Protein AF-L8H462-F1 (afdb_monomer_lite)

Structure (mmCIF, N/CA/C/O backbone):
data_AF-L8H462-F1
#
_entry.id   AF-L8H462-F1
#
loop_
_atom_site.group_PDB
_atom_site.id
_atom_site.type_symbol
_atom_site.label_atom_id
_atom_site.label_alt_id
_atom_site.label_comp_id
_atom_site.label_asym_id
_atom_site.label_entity_id
_atom_site.label_seq_id
_atom_site.pdbx_PDB_ins_code
_atom_site.Cartn_x
_atom_site.Cartn_y
_atom_site.Cartn_z
_atom_site.occupancy
_atom_site.B_iso_or_equiv
_atom_site.auth_seq_id
_atom_site.auth_comp_id
_atom_site.auth_asym_id
_atom_site.auth_atom_id
_atom_site.pdbx_PDB_model_num
ATOM 1 N N . MET A 1 1 ? -17.423 20.023 3.851 1.00 46.69 1 MET A N 1
ATOM 2 C CA . MET A 1 1 ? -16.518 21.189 3.715 1.00 46.69 1 MET A CA 1
ATOM 3 C C . MET A 1 1 ? -16.762 22.041 2.453 1.00 46.69 1 MET A C 1
ATOM 5 O O . MET A 1 1 ? -16.587 23.249 2.528 1.00 46.69 1 MET A O 1
ATOM 9 N N . HIS A 1 2 ? -17.235 21.488 1.322 1.00 53.94 2 HIS A N 1
ATOM 10 C CA . HIS A 1 2 ? -17.405 22.248 0.061 1.00 53.94 2 HIS A CA 1
ATOM 11 C C . HIS A 1 2 ? -18.424 23.411 0.084 1.00 53.94 2 HIS A C 1
ATOM 13 O O . HIS A 1 2 ? -18.187 24.431 -0.558 1.00 53.94 2 HIS A O 1
ATOM 19 N N . CYS A 1 3 ? -19.530 23.321 0.836 1.00 59.31 3 CYS A N 1
ATOM 20 C CA . CYS A 1 3 ? -20.578 24.357 0.800 1.00 59.31 3 CYS A CA 1
ATOM 21 C C . CYS A 1 3 ? -20.140 25.724 1.361 1.00 59.31 3 CYS A C 1
ATOM 23 O O . CYS A 1 3 ? -20.666 26.749 0.934 1.00 59.31 3 CYS A O 1
ATOM 25 N N . PHE A 1 4 ? -19.182 25.755 2.296 1.00 55.41 4 PHE A N 1
ATOM 26 C CA . PHE A 1 4 ? -18.771 26.991 2.973 1.00 55.41 4 PHE A CA 1
ATOM 27 C C . PHE A 1 4 ? -18.044 27.960 2.025 1.00 55.41 4 PHE A C 1
ATOM 29 O O . PHE A 1 4 ? -18.229 29.169 2.113 1.00 55.41 4 PHE A O 1
ATOM 36 N N . ARG A 1 5 ? -17.279 27.441 1.051 1.00 73.25 5 ARG A N 1
ATOM 37 C CA . ARG A 1 5 ? -16.534 28.270 0.086 1.00 73.25 5 ARG A CA 1
ATOM 38 C C . ARG A 1 5 ? -17.355 28.739 -1.115 1.00 73.25 5 ARG A C 1
ATOM 40 O O . ARG A 1 5 ? -16.991 29.744 -1.720 1.00 73.25 5 ARG A O 1
ATOM 47 N N . LEU A 1 6 ? -18.470 28.077 -1.439 1.00 87.81 6 LEU A N 1
ATOM 48 C CA . LEU A 1 6 ? -19.387 28.570 -2.476 1.00 87.81 6 LEU A CA 1
ATOM 49 C C . LEU A 1 6 ? -20.006 29.908 -2.052 1.00 87.81 6 LEU A C 1
ATOM 51 O O . LEU A 1 6 ? -20.003 30.861 -2.822 1.00 87.81 6 LEU A O 1
ATOM 55 N N . ARG A 1 7 ? -20.421 30.028 -0.787 1.00 91.75 7 ARG A N 1
ATOM 56 C CA . ARG A 1 7 ? -20.975 31.277 -0.234 1.00 91.75 7 ARG A CA 1
ATOM 57 C C . ARG A 1 7 ? -19.994 32.451 -0.209 1.00 91.75 7 ARG A C 1
ATOM 59 O O . ARG A 1 7 ? -20.432 33.589 -0.135 1.00 91.75 7 ARG A O 1
ATOM 66 N N . ALA A 1 8 ? -18.691 32.186 -0.290 1.00 89.31 8 ALA A N 1
ATOM 67 C CA . ALA A 1 8 ? -17.664 33.226 -0.304 1.00 89.31 8 ALA A CA 1
ATOM 68 C C . ALA A 1 8 ? -17.405 33.819 -1.700 1.00 89.31 8 ALA A C 1
ATOM 70 O O . ALA A 1 8 ? -16.889 34.925 -1.796 1.00 89.31 8 ALA A O 1
ATOM 71 N N . ASN A 1 9 ? -17.728 33.088 -2.773 1.00 92.06 9 ASN A N 1
ATOM 72 C CA . ASN A 1 9 ? -17.378 33.479 -4.147 1.00 92.06 9 ASN A CA 1
ATOM 73 C C . ASN A 1 9 ? -18.593 33.736 -5.043 1.00 92.06 9 ASN A C 1
ATOM 75 O O . ASN A 1 9 ? -18.450 34.207 -6.168 1.00 92.06 9 ASN A O 1
ATOM 79 N N . PHE A 1 10 ? -19.790 33.423 -4.559 1.00 94.62 10 PHE A N 1
ATOM 80 C CA . PHE A 1 10 ? -21.036 33.688 -5.259 1.00 94.62 10 PHE A CA 1
ATOM 81 C C . PHE A 1 10 ? -21.951 34.482 -4.342 1.00 94.62 10 PHE A C 1
ATOM 83 O O . PHE A 1 10 ? -22.063 34.186 -3.151 1.00 94.62 10 PHE A O 1
ATOM 90 N N . LYS A 1 11 ? -22.611 35.490 -4.905 1.00 95.50 11 LYS A N 1
ATOM 91 C CA . LYS A 1 11 ? -23.557 36.333 -4.176 1.00 95.50 11 LYS A CA 1
ATOM 92 C C . LYS A 1 11 ? -24.834 36.514 -4.973 1.00 95.50 11 LYS A C 1
ATOM 94 O O . LYS A 1 11 ? -24.828 36.420 -6.203 1.00 95.50 11 LYS A O 1
ATOM 99 N N . HIS A 1 12 ? -25.904 36.820 -4.252 1.00 96.00 12 HIS A N 1
ATOM 100 C CA . HIS A 1 12 ? -27.146 37.244 -4.868 1.00 96.00 12 HIS A CA 1
ATOM 101 C C . HIS A 1 12 ? -26.944 38.624 -5.513 1.00 96.00 12 HIS A C 1
ATOM 103 O O . HIS A 1 12 ? -26.444 39.551 -4.873 1.00 96.00 12 HIS A O 1
ATOM 109 N N . SER A 1 13 ? -27.292 38.746 -6.787 1.00 96.31 13 SER A N 1
ATOM 110 C CA . SER A 1 13 ? -27.168 39.954 -7.598 1.00 96.31 13 SER A CA 1
ATOM 111 C C . SER A 1 13 ? -28.401 40.064 -8.497 1.00 96.31 13 SER A C 1
ATOM 113 O O . SER A 1 13 ? -28.419 39.435 -9.555 1.00 96.31 13 SER A O 1
ATOM 115 N N . PRO A 1 14 ? -29.429 40.832 -8.092 1.00 96.31 14 PRO A N 1
ATOM 116 C CA . PRO A 1 14 ? -30.679 40.942 -8.839 1.00 96.31 14 PRO A CA 1
ATOM 117 C C . PRO A 1 14 ? -30.466 41.326 -10.309 1.00 96.31 14 PRO A C 1
ATOM 119 O O . PRO A 1 14 ? -29.683 42.225 -10.613 1.00 96.31 14 PRO A O 1
ATOM 122 N N . GLY A 1 15 ? -31.153 40.637 -11.217 1.00 94.88 15 GLY A N 1
ATOM 123 C CA . GLY A 1 15 ? -31.063 40.817 -12.667 1.00 94.88 15 GLY A CA 1
ATOM 124 C C . GLY A 1 15 ? -29.884 40.103 -13.339 1.00 94.88 15 GLY A C 1
ATOM 125 O O . GLY A 1 15 ? -29.809 40.095 -14.568 1.00 94.88 15 GLY A O 1
ATOM 126 N N . ALA A 1 16 ? -28.973 39.488 -12.576 1.00 96.25 16 ALA A N 1
ATOM 127 C CA . ALA A 1 16 ? -27.871 38.711 -13.137 1.00 96.25 16 ALA A CA 1
ATOM 128 C C . ALA A 1 16 ? -28.317 37.292 -13.523 1.00 96.25 16 ALA A C 1
ATOM 130 O O . ALA A 1 16 ? -29.166 36.684 -12.873 1.00 96.25 16 ALA A O 1
ATOM 131 N N . PHE A 1 17 ? -27.698 36.737 -14.564 1.00 95.75 17 PHE A N 1
ATOM 132 C CA . PHE A 1 17 ? -27.858 35.336 -14.945 1.00 95.75 17 PHE A CA 1
ATOM 133 C C . PHE A 1 17 ? -26.483 34.690 -15.013 1.00 95.75 17 PHE A C 1
ATOM 135 O O . PHE A 1 17 ? -25.643 35.121 -15.797 1.00 95.75 17 PHE A O 1
ATOM 142 N N . LEU A 1 18 ? -26.280 33.646 -14.215 1.00 96.38 18 LEU A N 1
ATOM 143 C CA . LEU A 1 18 ? -25.038 32.882 -14.180 1.00 96.38 18 LEU A CA 1
ATOM 144 C C . LEU A 1 18 ? -25.298 31.486 -14.739 1.00 96.38 18 LEU A C 1
ATOM 146 O O . LEU A 1 18 ? -26.103 30.739 -14.175 1.00 96.38 18 LEU A O 1
ATOM 150 N N . SER A 1 19 ? -24.663 31.125 -15.853 1.00 96.25 19 SER A N 1
ATOM 151 C CA . SER A 1 19 ? -24.816 29.775 -16.404 1.00 96.25 19 SER A CA 1
ATOM 152 C C . SER A 1 19 ? -24.190 28.714 -15.494 1.00 96.25 19 SER A C 1
ATOM 154 O O . SER A 1 19 ? -23.363 29.003 -14.623 1.00 96.25 19 SER A O 1
ATOM 156 N N . ARG A 1 20 ? -24.617 27.458 -15.672 1.00 95.62 20 ARG A N 1
ATOM 157 C CA . ARG A 1 20 ? -24.092 26.338 -14.879 1.00 95.62 20 ARG A CA 1
ATOM 158 C C . ARG A 1 20 ? -22.607 26.126 -15.092 1.00 95.62 20 ARG A C 1
ATOM 160 O O . ARG A 1 20 ? -21.892 25.880 -14.127 1.00 95.62 20 ARG A O 1
ATOM 167 N N . GLU A 1 21 ? -22.190 26.253 -16.337 1.00 95.25 21 GLU A N 1
ATOM 168 C CA . GLU A 1 21 ? -20.816 26.140 -16.790 1.00 95.25 21 GLU A CA 1
ATOM 169 C C . GLU A 1 21 ? -19.973 27.284 -16.202 1.00 95.25 21 GLU A C 1
ATOM 171 O O . GLU A 1 21 ? -18.996 27.017 -15.512 1.00 95.25 21 GLU A O 1
ATOM 176 N N . GLU A 1 22 ? -20.436 28.539 -16.298 1.00 95.00 22 GLU A N 1
ATOM 177 C CA . GLU A 1 22 ? -19.718 29.703 -15.742 1.00 95.00 22 GLU A CA 1
ATOM 178 C C . GLU A 1 22 ? -19.520 29.646 -14.221 1.00 95.00 22 GLU A C 1
ATOM 180 O O . GLU A 1 22 ? -18.552 30.207 -13.713 1.00 95.00 22 GLU A O 1
ATOM 185 N N . ALA A 1 23 ? -20.412 29.001 -13.460 1.00 95.69 23 ALA A N 1
ATOM 186 C CA . ALA A 1 23 ? -20.169 28.793 -12.028 1.00 95.69 23 ALA A CA 1
ATOM 187 C C . ALA A 1 23 ? -19.315 27.552 -11.736 1.00 95.69 23 ALA A C 1
ATOM 189 O O . ALA A 1 23 ? -18.687 27.480 -10.677 1.00 95.69 23 ALA A O 1
ATOM 190 N N . TYR A 1 24 ? -19.324 26.565 -12.632 1.00 95.44 24 TYR A N 1
ATOM 191 C CA . TYR A 1 24 ? -18.570 25.329 -12.469 1.00 95.44 24 TYR A CA 1
ATOM 192 C C . TYR A 1 24 ? -17.089 25.527 -12.774 1.00 95.44 24 TYR A C 1
ATOM 194 O O . TYR A 1 24 ? -16.269 25.011 -12.020 1.00 95.44 24 TYR A O 1
ATOM 202 N N . ASP A 1 25 ? -16.736 26.336 -13.774 1.00 94.06 25 ASP A N 1
ATOM 203 C CA . ASP A 1 25 ? -15.334 26.570 -14.141 1.00 94.06 25 ASP A CA 1
ATOM 204 C C . ASP A 1 25 ? -14.506 27.130 -12.964 1.00 94.06 25 ASP A C 1
ATOM 206 O O . ASP A 1 25 ? -13.467 26.549 -12.640 1.00 94.06 25 ASP A O 1
ATOM 210 N N . PRO A 1 26 ? -14.962 28.154 -12.205 1.00 90.94 26 PRO A N 1
ATOM 211 C CA . PRO A 1 26 ? -14.259 28.605 -11.003 1.00 90.94 26 PRO A CA 1
ATOM 212 C C . PRO A 1 26 ? -14.195 27.548 -9.895 1.00 90.94 26 PRO A C 1
ATOM 214 O O . PRO A 1 26 ? -13.264 27.561 -9.089 1.00 90.94 26 PRO A O 1
ATOM 217 N N . TYR A 1 27 ? -15.178 26.644 -9.817 1.00 92.31 27 TYR A N 1
ATOM 218 C CA . TYR A 1 27 ? -15.163 25.531 -8.867 1.00 92.31 27 TYR A CA 1
ATOM 219 C C . TYR A 1 27 ? -14.135 24.466 -9.262 1.00 92.31 27 TYR A C 1
ATOM 221 O O . TYR A 1 27 ? -13.384 24.032 -8.392 1.00 92.31 27 TYR A O 1
ATOM 229 N N . VAL A 1 28 ? -14.056 24.089 -10.542 1.00 89.00 28 VAL A N 1
ATOM 230 C CA . VAL A 1 28 ? -13.040 23.163 -11.063 1.00 89.00 28 VAL A CA 1
ATOM 231 C C . VAL A 1 28 ? -11.658 23.761 -10.865 1.00 89.00 28 VAL A C 1
ATOM 233 O O . VAL A 1 28 ? -10.843 23.148 -10.186 1.00 89.00 28 VAL A O 1
ATOM 236 N N . ALA A 1 29 ? -11.445 25.006 -11.297 1.00 85.69 29 ALA A N 1
ATOM 237 C CA . ALA A 1 29 ? -10.185 25.715 -11.093 1.00 85.69 29 ALA A CA 1
ATOM 238 C C . ALA A 1 29 ? -9.811 25.809 -9.603 1.00 85.69 29 ALA A C 1
ATOM 240 O O . ALA A 1 29 ? -8.641 25.732 -9.229 1.00 85.69 29 ALA A O 1
ATOM 241 N N . HIS A 1 30 ? -10.797 25.956 -8.711 1.00 84.38 30 HIS A N 1
ATOM 242 C CA . HIS A 1 30 ? -10.558 25.905 -7.273 1.00 84.38 30 HIS A CA 1
ATOM 243 C C . HIS A 1 30 ? -10.178 24.506 -6.782 1.00 84.38 30 HIS A C 1
ATOM 245 O O . HIS A 1 30 ? -9.247 24.386 -5.987 1.00 84.38 30 HIS A O 1
ATOM 251 N N . CYS A 1 31 ? -10.894 23.466 -7.210 1.00 80.75 31 CYS A N 1
ATOM 252 C CA . CYS A 1 31 ? -10.587 22.086 -6.861 1.00 80.75 31 CYS A CA 1
ATOM 253 C C . CYS A 1 31 ? -9.196 21.700 -7.360 1.00 80.75 31 CYS A C 1
ATOM 255 O O . CYS A 1 31 ? -8.405 21.236 -6.553 1.00 80.75 31 CYS A O 1
ATOM 257 N N . GLU A 1 32 ? -8.853 22.000 -8.610 1.00 76.06 32 GLU A N 1
ATOM 258 C CA . GLU A 1 32 ? -7.522 21.781 -9.184 1.00 76.06 32 GLU A CA 1
ATOM 259 C C . GLU A 1 32 ? -6.441 22.525 -8.396 1.00 76.06 32 GLU A C 1
ATOM 261 O O . GLU A 1 32 ? -5.464 21.915 -7.963 1.00 76.06 32 GLU A O 1
ATOM 266 N N . ARG A 1 33 ? -6.657 23.816 -8.099 1.00 77.12 33 ARG A N 1
ATOM 267 C CA . ARG A 1 33 ? -5.733 24.632 -7.292 1.00 77.12 33 ARG A CA 1
ATOM 268 C C . ARG A 1 33 ? -5.529 24.096 -5.874 1.00 77.12 33 ARG A C 1
ATOM 270 O O . ARG A 1 33 ? -4.463 24.278 -5.301 1.00 77.12 33 ARG A O 1
ATOM 277 N N . MET A 1 34 ? -6.550 23.479 -5.287 1.00 74.19 34 MET A N 1
ATOM 278 C CA . MET A 1 34 ? -6.487 22.865 -3.953 1.00 74.19 34 MET A CA 1
ATOM 279 C C . MET A 1 34 ? -6.184 21.356 -4.012 1.00 74.19 34 MET A C 1
ATOM 281 O O . MET A 1 34 ? -6.187 20.685 -2.974 1.00 74.19 34 MET A O 1
ATOM 285 N N . HIS A 1 35 ? -5.964 20.820 -5.216 1.00 66.75 35 HIS A N 1
ATOM 286 C CA . HIS A 1 35 ? -5.832 19.403 -5.553 1.00 66.75 35 HIS A CA 1
ATOM 287 C C . HIS A 1 35 ? -7.010 18.509 -5.116 1.00 66.75 35 HIS A C 1
ATOM 289 O O . HIS A 1 35 ? -6.845 17.315 -4.895 1.00 66.75 35 HIS A O 1
ATOM 295 N N . TYR A 1 36 ? -8.210 19.038 -4.903 1.00 71.81 36 TYR A N 1
ATOM 296 C CA . TYR A 1 36 ? -9.389 18.205 -4.657 1.00 71.81 36 TYR A CA 1
ATOM 297 C C . TYR A 1 36 ? -9.855 17.530 -5.945 1.00 71.81 36 TYR A C 1
ATOM 299 O O . TYR A 1 36 ? -9.831 18.144 -7.009 1.00 71.81 36 TYR A O 1
ATOM 307 N N . GLU A 1 37 ? -10.348 16.297 -5.832 1.00 68.69 37 GLU A N 1
ATOM 308 C CA . GLU A 1 37 ? -11.115 15.691 -6.915 1.00 68.69 37 GLU A CA 1
ATOM 309 C C . GLU A 1 37 ? -12.383 16.527 -7.139 1.00 68.69 37 GLU A C 1
ATOM 311 O O . GLU A 1 37 ? -13.132 16.832 -6.201 1.00 68.69 37 GLU A O 1
ATOM 316 N N . HIS A 1 38 ? -12.596 16.977 -8.374 1.00 85.94 38 HIS A N 1
ATOM 317 C CA . HIS A 1 38 ? -13.781 17.748 -8.712 1.00 85.94 38 HIS A CA 1
ATOM 318 C C . HIS A 1 38 ? -14.952 16.803 -8.994 1.00 85.94 38 HIS A C 1
ATOM 320 O O . HIS A 1 38 ? -14.852 15.825 -9.730 1.00 85.94 38 HIS A O 1
ATOM 326 N N . THR A 1 39 ? -16.115 17.118 -8.436 1.00 89.06 39 THR A N 1
ATOM 327 C CA . THR A 1 39 ? -17.343 16.384 -8.770 1.00 89.06 39 THR A CA 1
ATOM 328 C C . THR A 1 39 ? -17.837 16.770 -10.162 1.00 89.06 39 THR A C 1
ATOM 330 O O . THR A 1 39 ? -17.452 17.817 -10.674 1.00 89.06 39 THR A O 1
ATOM 333 N N . THR A 1 40 ? -18.716 15.978 -10.776 1.00 92.00 40 THR A N 1
ATOM 334 C CA . THR A 1 40 ? -19.310 16.319 -12.082 1.00 92.00 40 THR A CA 1
ATOM 335 C C . THR A 1 40 ? -20.205 17.563 -12.001 1.00 92.00 40 THR A C 1
ATOM 337 O O . THR A 1 40 ? -20.768 17.871 -10.947 1.00 92.00 40 THR A O 1
ATOM 340 N N . LEU A 1 41 ? -20.428 18.241 -13.134 1.00 93.19 41 LEU A N 1
ATOM 341 C CA . LEU A 1 41 ? -21.312 19.416 -13.232 1.00 93.19 41 LEU A CA 1
ATOM 342 C C . LEU A 1 41 ? -22.707 19.180 -12.616 1.00 93.19 41 LEU A C 1
ATOM 344 O O . LEU A 1 41 ? -23.279 20.058 -11.967 1.00 93.19 41 LEU A O 1
ATOM 348 N N . ALA A 1 42 ? -23.264 17.976 -12.782 1.00 91.50 42 ALA A N 1
ATOM 349 C CA . ALA A 1 42 ? -24.569 17.618 -12.231 1.00 91.50 42 ALA A CA 1
ATOM 350 C C . ALA A 1 42 ? -24.566 17.553 -10.694 1.00 91.50 42 ALA A C 1
ATOM 352 O O . ALA A 1 42 ? -25.518 18.008 -10.053 1.00 91.50 42 ALA A O 1
ATOM 353 N N . VAL A 1 43 ? -23.502 17.006 -10.099 1.00 88.88 43 VAL A N 1
ATOM 354 C CA . VAL A 1 43 ? -23.323 16.943 -8.641 1.00 88.88 43 VAL A CA 1
ATOM 355 C C . VAL A 1 43 ? -23.040 18.337 -8.087 1.00 88.88 43 VAL A C 1
ATOM 357 O O . VAL A 1 43 ? -23.677 18.744 -7.113 1.00 88.88 43 VAL A O 1
ATOM 360 N N . PHE A 1 44 ? -22.188 19.112 -8.760 1.00 94.50 44 PHE A N 1
ATOM 361 C CA . PHE A 1 44 ? -21.938 20.509 -8.424 1.00 94.50 44 PHE A CA 1
ATOM 362 C C . PHE A 1 44 ? -23.228 21.335 -8.398 1.00 94.50 44 PHE A C 1
ATOM 364 O O . PHE A 1 44 ? -23.482 22.036 -7.423 1.00 94.50 44 PHE A O 1
ATOM 371 N N . ALA A 1 45 ? -24.104 21.201 -9.399 1.00 95.25 45 ALA A N 1
ATOM 372 C CA . ALA A 1 45 ? -25.363 21.943 -9.430 1.00 95.25 45 ALA A CA 1
ATOM 373 C C . ALA A 1 45 ? -26.274 21.635 -8.222 1.00 95.25 45 ALA A C 1
ATOM 375 O O . ALA A 1 45 ? -26.956 22.532 -7.719 1.00 95.25 45 ALA A O 1
ATOM 376 N N . LYS A 1 46 ? -26.263 20.389 -7.718 1.00 94.19 46 LYS A N 1
ATOM 377 C CA . LYS A 1 46 ? -26.968 20.014 -6.478 1.00 94.19 46 LYS A CA 1
ATOM 378 C C . LYS A 1 46 ? -26.329 20.675 -5.252 1.00 94.19 46 LYS A C 1
ATOM 380 O O . LYS A 1 46 ? -27.046 21.207 -4.405 1.00 94.19 46 LYS A O 1
ATOM 385 N N . LEU A 1 47 ? -24.996 20.681 -5.168 1.00 93.50 47 LEU A N 1
ATOM 386 C CA . LEU A 1 47 ? -24.255 21.348 -4.089 1.00 93.50 47 LEU A CA 1
ATOM 387 C C . LEU A 1 47 ? -24.489 22.864 -4.089 1.00 93.50 47 LEU A C 1
ATOM 389 O O . LEU A 1 47 ? -24.698 23.447 -3.027 1.00 93.50 47 LEU A O 1
ATOM 393 N N . PHE A 1 48 ? -24.523 23.483 -5.269 1.00 95.81 48 PHE A N 1
ATOM 394 C CA . PHE A 1 48 ? -24.798 24.904 -5.441 1.00 95.81 48 PHE A CA 1
ATOM 395 C C . PHE A 1 48 ? -26.195 25.264 -4.927 1.00 95.81 48 PHE A C 1
ATOM 397 O O . PHE A 1 48 ? -26.332 26.170 -4.111 1.00 95.81 48 PHE A O 1
ATOM 404 N N . LYS A 1 49 ? -27.227 24.494 -5.303 1.00 95.81 49 LYS A N 1
ATOM 405 C CA . LYS A 1 49 ? -28.600 24.696 -4.806 1.00 95.81 49 LYS A CA 1
ATOM 406 C C . LYS A 1 49 ? -28.720 24.460 -3.295 1.00 95.81 49 LYS A C 1
ATOM 408 O O . LYS A 1 49 ? -29.495 25.137 -2.634 1.00 95.81 49 LYS A O 1
ATOM 413 N N . LYS A 1 50 ? -27.925 23.547 -2.726 1.00 94.56 50 LYS A N 1
ATOM 414 C CA . LYS A 1 50 ? -27.836 23.361 -1.266 1.00 94.56 50 LYS A CA 1
ATOM 415 C C . LYS A 1 50 ? -27.180 24.562 -0.572 1.00 94.56 50 LYS A C 1
ATOM 417 O O . LYS A 1 50 ? -27.572 24.915 0.536 1.00 94.56 50 LYS A O 1
ATOM 422 N N . ALA A 1 51 ? -26.176 25.179 -1.197 1.00 94.50 51 ALA A N 1
ATOM 423 C CA . ALA A 1 51 ? -25.510 26.367 -0.665 1.00 94.50 51 ALA A CA 1
ATOM 424 C C . ALA A 1 51 ? -26.383 27.629 -0.782 1.00 94.50 51 ALA A C 1
ATOM 426 O O . ALA A 1 51 ? -26.381 28.435 0.154 1.00 94.50 51 ALA A O 1
ATOM 427 N N . PHE A 1 52 ? -27.155 27.748 -1.868 1.00 96.00 52 PHE A N 1
ATOM 428 C CA . PHE A 1 52 ? -28.069 28.852 -2.179 1.00 96.00 52 PHE A CA 1
ATOM 429 C C . PHE A 1 52 ? -29.490 28.323 -2.456 1.00 96.00 52 PHE A C 1
ATOM 431 O O . PHE A 1 52 ? -29.876 28.171 -3.621 1.00 96.00 52 PHE A O 1
ATOM 438 N N . PRO A 1 53 ? -30.274 28.017 -1.403 1.00 96.19 53 PRO A N 1
ATOM 439 C CA . PRO A 1 53 ? -31.623 27.468 -1.549 1.00 96.19 53 PRO A CA 1
ATOM 440 C C . PRO A 1 53 ? -32.553 28.358 -2.376 1.00 96.19 53 PRO A C 1
ATOM 442 O O . PRO A 1 53 ? -33.358 27.836 -3.148 1.00 96.19 53 PRO A O 1
ATOM 445 N N . ASP A 1 54 ? -32.369 29.675 -2.306 1.00 95.81 54 ASP A N 1
ATOM 446 C CA . ASP A 1 54 ? -33.227 30.658 -2.973 1.00 95.81 54 ASP A CA 1
ATOM 447 C C . ASP A 1 54 ? -32.882 30.865 -4.459 1.00 95.81 54 ASP A C 1
ATOM 449 O O . ASP A 1 54 ? -33.662 31.450 -5.199 1.00 95.81 54 ASP A O 1
ATOM 453 N N . ALA A 1 55 ? -31.753 30.329 -4.949 1.00 96.19 55 ALA A N 1
ATOM 454 C CA . ALA A 1 55 ? -31.321 30.531 -6.335 1.00 96.19 55 ALA A CA 1
ATOM 455 C C . ALA A 1 55 ? -32.256 29.829 -7.339 1.00 96.19 55 ALA A C 1
ATOM 457 O O . ALA A 1 55 ? -32.254 28.596 -7.459 1.00 96.19 55 ALA A O 1
ATOM 458 N N . GLU A 1 56 ? -33.052 30.582 -8.092 1.00 96.81 56 GLU A N 1
ATOM 459 C CA . GLU A 1 56 ? -33.956 30.034 -9.108 1.00 96.81 56 GLU A CA 1
ATOM 460 C C . GLU A 1 56 ? -33.188 29.535 -10.339 1.00 96.81 56 GLU A C 1
ATOM 462 O O . GLU A 1 56 ? -32.215 30.144 -10.773 1.00 96.81 56 GLU A O 1
ATOM 467 N N . THR A 1 57 ? -33.624 28.426 -10.946 1.00 96.38 57 THR A N 1
ATOM 468 C CA . THR A 1 57 ? -33.067 27.967 -12.231 1.00 96.38 57 THR A CA 1
ATOM 469 C C . THR A 1 57 ? -33.970 28.425 -13.370 1.00 96.38 57 THR A C 1
ATOM 471 O O . THR A 1 57 ? -35.132 28.028 -13.420 1.00 96.38 57 THR A O 1
ATOM 474 N N . LYS A 1 58 ? -33.432 29.193 -14.320 1.00 95.69 58 LYS A N 1
ATOM 475 C CA . LYS A 1 58 ? -34.142 29.638 -15.530 1.00 95.69 58 LYS A CA 1
ATOM 476 C C . LYS A 1 58 ? -33.449 29.102 -16.780 1.00 95.69 58 LYS A C 1
ATOM 478 O O . LYS A 1 58 ? -32.249 28.826 -16.774 1.00 95.69 58 LYS A O 1
ATOM 483 N N . ARG A 1 59 ? -34.214 28.903 -17.855 1.00 94.25 59 ARG A N 1
ATOM 484 C CA . ARG A 1 59 ? -33.652 28.640 -19.186 1.00 94.25 59 ARG A CA 1
ATOM 485 C C . ARG A 1 59 ? -33.604 29.955 -19.940 1.00 94.25 59 ARG A C 1
ATOM 487 O O . ARG A 1 59 ? -34.643 30.583 -20.110 1.00 94.25 59 ARG A O 1
ATOM 494 N N . VAL A 1 60 ? -32.414 30.353 -20.363 1.00 93.06 60 VAL A N 1
ATOM 495 C CA . VAL A 1 60 ? -32.199 31.597 -21.101 1.00 93.06 60 VAL A CA 1
ATOM 496 C C . VAL A 1 60 ? -31.777 31.238 -22.520 1.00 93.06 60 VAL A C 1
ATOM 498 O O . VAL A 1 60 ? -30.901 30.394 -22.721 1.00 93.06 60 VAL A O 1
ATOM 501 N N . ILE A 1 61 ? -32.436 31.855 -23.499 1.00 92.44 61 ILE A N 1
ATOM 502 C CA . ILE A 1 61 ? -32.087 31.776 -24.918 1.00 92.44 61 ILE A CA 1
ATOM 503 C C . ILE A 1 61 ? -31.500 33.133 -25.278 1.00 92.44 61 ILE A C 1
ATOM 505 O O . ILE A 1 61 ? -32.167 34.151 -25.100 1.00 92.44 61 ILE A O 1
ATOM 509 N N . ARG A 1 62 ? -30.254 33.150 -25.751 1.00 82.62 62 ARG A N 1
ATOM 510 C CA . ARG A 1 62 ? -29.581 34.373 -26.193 1.00 82.62 62 ARG A CA 1
ATOM 511 C C . ARG A 1 62 ? -29.175 34.207 -27.651 1.00 82.62 62 ARG A C 1
ATOM 513 O O . ARG A 1 62 ? -28.494 33.240 -27.979 1.00 82.62 62 ARG A O 1
ATOM 520 N N . ASP A 1 63 ? -29.640 35.111 -28.505 1.00 74.31 63 ASP A N 1
ATOM 521 C CA . ASP A 1 63 ? -29.163 35.318 -29.880 1.00 74.31 63 ASP A CA 1
ATOM 522 C C . ASP A 1 63 ? -28.980 34.033 -30.710 1.00 74.31 63 ASP A C 1
ATOM 524 O O . ASP A 1 63 ? -27.899 33.739 -31.212 1.00 74.31 63 ASP A O 1
ATOM 528 N N . GLY A 1 64 ? -30.035 33.219 -30.823 1.00 83.12 64 GLY A N 1
ATOM 529 C CA . GLY A 1 64 ? -30.025 32.012 -31.664 1.00 83.12 64 GLY A CA 1
ATOM 530 C C . GLY A 1 64 ? -29.181 30.845 -31.135 1.00 83.12 64 GLY A C 1
ATOM 531 O O . GLY A 1 64 ? -29.087 29.815 -31.799 1.00 83.12 64 GLY A O 1
ATOM 532 N N . THR A 1 65 ? -28.593 30.959 -29.940 1.00 83.00 65 THR A N 1
ATOM 533 C CA . THR A 1 65 ? -27.899 29.840 -29.289 1.00 83.00 65 THR A CA 1
ATOM 534 C C . THR A 1 65 ? -28.878 28.891 -28.603 1.00 83.00 65 THR A C 1
ATOM 536 O O . THR A 1 65 ? -29.985 29.269 -28.208 1.00 83.00 65 THR A O 1
ATOM 539 N N . ALA A 1 66 ? -28.467 27.628 -28.455 1.00 87.25 66 ALA A N 1
ATOM 540 C CA . ALA A 1 66 ? -29.257 26.630 -27.747 1.00 87.25 66 ALA A CA 1
ATOM 541 C C . ALA A 1 66 ? -29.582 27.100 -26.311 1.00 87.25 66 ALA A C 1
ATOM 543 O O . ALA A 1 66 ? -28.719 27.684 -25.649 1.00 87.25 66 ALA A O 1
ATOM 544 N N . PRO A 1 67 ? -30.801 26.833 -25.803 1.00 89.31 67 PRO A N 1
ATOM 545 C CA . PRO A 1 67 ? -31.218 27.256 -24.469 1.00 89.31 67 PRO A CA 1
ATOM 546 C C . PRO A 1 67 ? -30.260 26.732 -23.393 1.00 89.31 67 PRO A C 1
ATOM 548 O O . PRO A 1 67 ? -30.120 25.519 -23.218 1.00 89.31 67 PRO A O 1
ATOM 551 N N . ARG A 1 68 ? -29.655 27.641 -22.619 1.00 92.12 68 ARG A N 1
ATOM 552 C CA . ARG A 1 68 ? -28.773 27.301 -21.491 1.00 92.12 68 ARG A CA 1
ATOM 553 C C . ARG A 1 68 ? -29.524 27.387 -20.169 1.00 92.12 68 ARG A C 1
ATOM 555 O O . ARG A 1 68 ? -30.454 28.179 -20.012 1.00 92.12 68 ARG A O 1
ATOM 562 N N . ARG A 1 69 ? -29.145 26.542 -19.206 1.00 94.94 69 ARG A N 1
ATOM 563 C CA . ARG A 1 69 ? -29.684 26.596 -17.839 1.00 94.94 69 ARG A CA 1
ATOM 564 C C . ARG A 1 69 ? -28.811 27.531 -17.010 1.00 94.94 69 ARG A C 1
ATOM 566 O O . ARG A 1 69 ? -27.626 27.262 -16.848 1.00 94.94 69 ARG A O 1
ATOM 573 N N . CYS A 1 70 ? -29.417 28.567 -16.447 1.00 96.81 70 CYS A N 1
ATOM 574 C CA . CYS A 1 70 ? -28.745 29.556 -15.612 1.00 96.81 70 CYS A CA 1
ATOM 575 C C . CYS A 1 70 ? -29.392 29.621 -14.227 1.00 96.81 70 CYS A C 1
ATOM 577 O O . CYS A 1 70 ? -30.577 29.305 -14.074 1.00 96.81 70 CYS A O 1
ATOM 579 N N . TRP A 1 71 ? -28.628 30.048 -13.227 1.00 97.44 71 TRP A N 1
ATOM 580 C CA . TRP A 1 71 ? -29.173 30.540 -11.968 1.00 97.44 71 TRP A CA 1
ATOM 581 C C . TRP A 1 71 ? -29.500 32.023 -12.113 1.00 97.44 71 TRP A C 1
ATOM 583 O O . TRP A 1 71 ? -28.647 32.811 -12.524 1.00 97.44 71 TRP A O 1
ATOM 593 N N . ALA A 1 72 ? -30.748 32.374 -11.824 1.00 96.50 72 ALA A N 1
ATOM 594 C CA . ALA A 1 72 ? -31.203 33.754 -11.814 1.00 96.50 72 ALA A CA 1
ATOM 595 C C . ALA A 1 72 ? -30.761 34.448 -10.526 1.00 96.50 72 ALA A C 1
ATOM 597 O O . ALA A 1 72 ? -30.651 33.809 -9.479 1.00 96.50 72 ALA A O 1
ATOM 598 N N . ASP A 1 73 ? -30.506 35.745 -10.642 1.00 97.00 73 ASP A N 1
ATOM 599 C CA . ASP A 1 73 ? -30.114 36.638 -9.559 1.00 97.00 73 ASP A CA 1
ATOM 600 C C . ASP A 1 73 ? -28.842 36.192 -8.826 1.00 97.00 73 ASP A C 1
ATOM 602 O O . ASP A 1 73 ? -28.635 36.498 -7.655 1.00 97.00 73 ASP A O 1
ATOM 606 N N . MET A 1 74 ? -27.956 35.477 -9.521 1.00 97.56 74 MET A N 1
ATOM 607 C CA . MET A 1 74 ? -26.674 35.015 -8.999 1.00 97.56 74 MET A CA 1
ATOM 608 C C . MET A 1 74 ? -25.542 35.573 -9.850 1.00 97.56 74 MET A C 1
ATOM 610 O O . MET A 1 74 ? -25.622 35.587 -11.076 1.00 97.56 74 MET A O 1
ATOM 614 N N . ALA A 1 75 ? -24.464 35.995 -9.196 1.00 96.38 75 ALA A N 1
ATOM 615 C CA . ALA A 1 75 ? -23.239 36.410 -9.862 1.00 96.38 75 ALA A CA 1
ATOM 616 C C . ALA A 1 75 ? -22.018 35.810 -9.163 1.00 96.38 75 ALA A C 1
ATOM 618 O O . ALA A 1 75 ? -21.982 35.680 -7.932 1.00 96.38 75 ALA A O 1
ATOM 619 N N . PHE A 1 76 ? -21.002 35.471 -9.955 1.00 94.25 76 PHE A N 1
ATOM 620 C CA . PHE A 1 76 ? -19.675 35.184 -9.429 1.00 94.25 76 PHE A CA 1
ATOM 621 C C . PHE A 1 76 ? -19.042 36.499 -8.979 1.00 94.25 76 PHE A C 1
ATOM 623 O O . PHE A 1 76 ? -18.934 37.453 -9.747 1.00 94.25 76 PHE A O 1
ATOM 630 N N . CYS A 1 77 ? -18.661 36.564 -7.712 1.00 91.62 77 CYS A N 1
ATOM 631 C CA . CYS A 1 77 ? -18.024 37.724 -7.124 1.00 91.62 77 CYS A CA 1
ATOM 632 C C . CYS A 1 77 ? -16.767 37.218 -6.419 1.00 91.62 77 CYS A C 1
ATOM 634 O O . CYS A 1 77 ? -16.864 36.780 -5.269 1.00 91.62 77 CYS A O 1
ATOM 636 N N . PRO A 1 78 ? -15.605 37.215 -7.097 1.00 80.50 78 PRO A N 1
ATOM 637 C CA . PRO A 1 78 ? -14.369 36.796 -6.459 1.00 80.50 78 PRO A CA 1
ATOM 638 C C . PRO A 1 78 ? -14.165 37.694 -5.239 1.00 80.50 78 PRO A C 1
ATOM 640 O O . PRO A 1 78 ? -14.229 38.919 -5.352 1.00 80.50 78 PRO A O 1
ATOM 643 N N . SER A 1 79 ? -14.027 37.094 -4.055 1.00 73.75 79 SER A N 1
ATOM 644 C CA . SER A 1 79 ? -13.919 37.864 -2.816 1.00 73.75 79 SER A CA 1
ATOM 645 C C . SER A 1 79 ? -12.710 38.800 -2.918 1.00 73.75 79 SER A C 1
ATOM 647 O O . SER A 1 79 ? -11.572 38.340 -2.920 1.00 73.75 79 SER A O 1
ATOM 649 N N . SER A 1 80 ? -12.961 40.111 -3.014 1.00 49.16 80 SER A N 1
ATOM 650 C CA . SER A 1 80 ? -11.945 41.167 -3.198 1.00 49.16 80 SER A CA 1
ATOM 651 C C . SER A 1 80 ? -10.950 41.273 -2.033 1.00 49.16 80 SER A C 1
ATOM 653 O O . SER A 1 80 ? -9.965 41.996 -2.131 1.00 49.16 80 SER A O 1
ATOM 655 N N . SER A 1 81 ? -11.211 40.574 -0.928 1.00 50.69 81 SER A N 1
ATOM 656 C CA . SER A 1 81 ? -10.305 40.429 0.212 1.00 50.69 81 SER A CA 1
ATOM 657 C C . SER A 1 81 ? -9.254 39.332 0.026 1.00 50.69 81 SER A C 1
ATOM 659 O O . SER A 1 81 ? -8.395 39.167 0.889 1.00 50.69 81 SER A O 1
ATOM 661 N N . ALA A 1 82 ? -9.294 38.578 -1.076 1.00 51.72 82 ALA A N 1
ATOM 662 C CA . ALA A 1 82 ? -8.159 37.761 -1.465 1.00 51.72 82 ALA A CA 1
ATOM 663 C C . ALA A 1 82 ? -7.072 38.714 -1.999 1.00 51.72 82 ALA A C 1
ATOM 665 O O . ALA A 1 82 ? -7.339 39.414 -2.978 1.00 51.72 82 ALA A O 1
ATOM 666 N N . PRO A 1 83 ? -5.885 38.799 -1.368 1.00 43.97 83 PRO A N 1
ATOM 667 C CA . PRO A 1 83 ? -4.812 39.664 -1.850 1.00 43.97 83 PRO A CA 1
ATOM 668 C C . PRO A 1 83 ? -4.555 39.375 -3.329 1.00 43.97 83 PRO A C 1
ATOM 670 O O . PRO A 1 83 ? -4.602 38.211 -3.734 1.00 43.97 83 PRO A O 1
ATOM 673 N N . ALA A 1 84 ? -4.324 40.430 -4.123 1.00 44.94 84 ALA A N 1
ATOM 674 C CA . ALA A 1 84 ? -3.960 40.318 -5.530 1.00 44.94 84 ALA A CA 1
ATOM 675 C C . ALA A 1 84 ? -2.782 39.347 -5.642 1.00 44.94 84 ALA A C 1
ATOM 677 O O . ALA A 1 84 ? -1.646 39.668 -5.295 1.00 44.94 84 ALA A O 1
ATOM 678 N N . PHE A 1 85 ? -3.089 38.115 -6.033 1.00 45.09 85 PHE A N 1
ATOM 679 C CA . PHE A 1 85 ? -2.111 37.054 -6.110 1.00 45.09 85 PHE A CA 1
ATOM 680 C C . PHE A 1 85 ? -1.286 37.341 -7.354 1.00 45.09 85 PHE A C 1
ATOM 682 O O . PHE A 1 85 ? -1.717 37.062 -8.472 1.00 45.09 85 PHE A O 1
ATOM 689 N N . ILE A 1 86 ? -0.116 37.950 -7.154 1.00 38.66 86 ILE A N 1
ATOM 690 C CA . ILE A 1 86 ? 0.982 37.848 -8.111 1.00 38.66 86 ILE A CA 1
ATOM 691 C C . ILE A 1 86 ? 1.114 36.343 -8.351 1.00 38.66 86 ILE A C 1
ATOM 693 O O . ILE A 1 86 ? 1.369 35.638 -7.371 1.00 38.66 86 ILE A O 1
ATOM 697 N N . PRO A 1 87 ? 0.859 35.821 -9.568 1.00 37.22 87 PRO A N 1
ATOM 698 C CA . PRO A 1 87 ? 1.017 34.400 -9.807 1.00 37.22 87 PRO A CA 1
ATOM 699 C C . PRO A 1 87 ? 2.464 34.089 -9.427 1.00 37.22 87 PRO A C 1
ATOM 701 O O . PRO A 1 87 ? 3.374 34.666 -10.031 1.00 37.22 87 PRO A O 1
ATOM 704 N N . PRO A 1 88 ? 2.718 33.272 -8.391 1.00 35.47 88 PRO A N 1
ATOM 705 C CA . PRO A 1 88 ? 4.060 32.855 -8.104 1.00 35.47 88 PRO A CA 1
ATOM 706 C C . PRO A 1 88 ? 4.496 32.170 -9.387 1.00 35.47 88 PRO A C 1
ATOM 708 O O . PRO A 1 88 ? 3.813 31.274 -9.896 1.00 35.47 88 PRO A O 1
ATOM 711 N N . ARG A 1 89 ? 5.586 32.689 -9.959 1.00 32.97 89 ARG A N 1
ATOM 712 C CA . ARG A 1 89 ? 6.356 32.028 -11.012 1.00 32.97 89 ARG A CA 1
ATOM 713 C C . ARG A 1 89 ? 6.295 30.536 -10.697 1.00 32.97 89 ARG A C 1
ATOM 715 O O . ARG A 1 89 ? 6.619 30.245 -9.548 1.00 32.97 89 ARG A O 1
ATOM 722 N N . PRO A 1 90 ? 5.794 29.662 -11.596 1.00 33.41 90 PRO A N 1
ATOM 723 C CA . PRO A 1 90 ? 5.378 28.305 -11.250 1.00 33.41 90 PRO A CA 1
ATOM 724 C C . PRO A 1 90 ? 6.453 27.679 -10.377 1.00 33.41 90 PRO A C 1
ATOM 726 O O . PRO A 1 90 ? 7.544 27.364 -10.851 1.00 33.41 90 PRO A O 1
ATOM 729 N N . VAL A 1 91 ? 6.181 27.645 -9.072 1.00 36.62 91 VAL A N 1
ATOM 730 C CA . VAL A 1 91 ? 7.145 27.133 -8.114 1.00 36.62 91 VAL A CA 1
ATOM 731 C C . VAL A 1 91 ? 7.098 25.637 -8.360 1.00 36.62 91 VAL A C 1
ATOM 733 O O . VAL A 1 91 ? 5.996 25.075 -8.359 1.00 36.62 91 VAL A O 1
ATOM 736 N N . PRO A 1 92 ? 8.236 24.996 -8.671 1.00 33.94 92 PRO A N 1
ATOM 737 C CA . PRO A 1 92 ? 8.250 23.571 -8.922 1.00 33.94 92 PRO A CA 1
ATOM 738 C C . PRO A 1 92 ? 7.615 22.897 -7.718 1.00 33.94 92 PRO A C 1
ATOM 740 O O . PRO A 1 92 ? 8.002 23.177 -6.589 1.00 33.94 92 PRO A O 1
ATOM 743 N N . ILE A 1 93 ? 6.624 22.053 -7.981 1.00 36.44 93 ILE A N 1
ATOM 744 C CA . ILE A 1 93 ? 5.889 21.274 -6.990 1.00 36.44 93 ILE A CA 1
ATOM 745 C C . ILE A 1 93 ? 6.891 20.642 -5.995 1.00 36.44 93 ILE A C 1
ATOM 747 O O . ILE A 1 93 ? 7.621 19.728 -6.405 1.00 36.44 93 ILE A O 1
ATOM 751 N N . PRO A 1 94 ? 6.932 21.062 -4.714 1.00 36.72 94 PRO A N 1
ATOM 752 C CA . PRO A 1 94 ? 7.605 20.331 -3.656 1.00 36.72 94 PRO A CA 1
ATOM 753 C C . PRO A 1 94 ? 6.518 19.549 -2.918 1.00 36.72 94 PRO A C 1
ATOM 755 O O . PRO A 1 94 ? 5.937 19.976 -1.925 1.00 36.72 94 PRO A O 1
ATOM 758 N N . THR A 1 95 ? 6.142 18.427 -3.513 1.00 39.91 95 THR A N 1
ATOM 759 C CA . THR A 1 95 ? 5.389 17.362 -2.848 1.00 39.91 95 THR A CA 1
ATOM 760 C C . THR A 1 95 ? 6.344 16.661 -1.868 1.00 39.91 95 THR A C 1
ATOM 762 O O . THR A 1 95 ? 7.556 16.820 -1.983 1.00 39.91 95 THR A O 1
ATOM 765 N N . ALA A 1 96 ? 5.842 15.709 -1.080 1.00 37.38 96 ALA A N 1
ATOM 766 C CA . ALA A 1 96 ? 6.626 14.588 -0.516 1.00 37.38 96 ALA A CA 1
ATOM 767 C C . ALA A 1 96 ? 7.551 13.862 -1.541 1.00 37.38 96 ALA A C 1
ATOM 769 O O . ALA A 1 96 ? 8.360 13.004 -1.213 1.00 37.38 96 ALA A O 1
ATOM 770 N N . ILE A 1 97 ? 7.412 14.232 -2.816 1.00 42.34 97 ILE A N 1
ATOM 771 C CA . ILE A 1 97 ? 8.380 14.183 -3.904 1.00 42.34 97 ILE A CA 1
ATOM 772 C C . ILE A 1 97 ? 9.803 14.608 -3.505 1.00 42.34 97 ILE A C 1
ATOM 774 O O . ILE A 1 97 ? 10.700 14.162 -4.203 1.00 42.34 97 ILE A O 1
ATOM 778 N N . THR A 1 98 ? 10.053 15.428 -2.476 1.00 41.47 98 THR A N 1
ATOM 779 C CA . THR A 1 98 ? 11.430 15.827 -2.129 1.00 41.47 98 THR A CA 1
ATOM 780 C C . THR A 1 98 ? 12.281 14.629 -1.740 1.00 41.47 98 THR A C 1
ATOM 782 O O . THR A 1 98 ? 13.250 14.418 -2.439 1.00 41.47 98 THR A O 1
ATOM 785 N N . TRP A 1 99 ? 11.869 13.719 -0.847 1.00 42.56 99 TRP A N 1
ATOM 786 C CA . TRP A 1 99 ? 12.700 12.541 -0.526 1.00 42.56 99 TRP A CA 1
ATOM 787 C C . TRP A 1 99 ? 12.908 11.612 -1.728 1.00 42.56 99 TRP A C 1
ATOM 789 O O . TRP A 1 99 ? 14.028 11.213 -2.008 1.00 42.56 99 TRP A O 1
ATOM 799 N N . VAL A 1 100 ? 11.858 11.304 -2.501 1.00 40.84 100 VAL A N 1
ATOM 800 C CA . VAL A 1 100 ? 12.004 10.458 -3.702 1.00 40.84 100 VAL A CA 1
ATOM 801 C C . VAL A 1 100 ? 12.756 11.181 -4.822 1.00 40.84 100 VAL A C 1
ATOM 803 O O . VAL A 1 100 ? 13.293 10.496 -5.672 1.00 40.84 100 VAL A O 1
ATOM 806 N N . LYS A 1 101 ? 12.818 12.521 -4.872 1.00 40.53 101 LYS A N 1
ATOM 807 C CA . LYS A 1 101 ? 13.654 13.282 -5.828 1.00 40.53 101 LYS A CA 1
ATOM 808 C C . LYS A 1 101 ? 15.081 13.500 -5.328 1.00 40.53 101 LYS A C 1
ATOM 810 O O . LYS A 1 101 ? 15.995 13.474 -6.144 1.00 40.53 101 LYS A O 1
ATOM 815 N N . GLU A 1 102 ? 15.261 13.717 -4.034 1.00 40.81 102 GLU A N 1
ATOM 816 C CA . GLU A 1 102 ? 16.535 13.922 -3.336 1.00 40.81 102 GLU A CA 1
ATOM 817 C C . GLU A 1 102 ? 17.293 12.593 -3.282 1.00 40.81 102 GLU A C 1
ATOM 819 O O . GLU A 1 102 ? 18.444 12.531 -3.698 1.00 40.81 102 GLU A O 1
ATOM 824 N N . ASN A 1 103 ? 16.588 11.503 -2.976 1.00 43.19 103 ASN A N 1
ATOM 825 C CA . ASN A 1 103 ? 17.080 10.126 -2.999 1.00 43.19 103 ASN A CA 1
ATOM 826 C C . ASN A 1 103 ? 16.680 9.385 -4.287 1.00 43.19 103 ASN A C 1
ATOM 828 O O . ASN A 1 103 ? 16.907 8.186 -4.399 1.00 43.19 103 ASN A O 1
ATOM 832 N N . ALA A 1 104 ? 16.133 10.073 -5.308 1.00 49.78 104 ALA A N 1
ATOM 833 C CA . ALA A 1 104 ? 15.869 9.469 -6.629 1.00 49.78 104 ALA A CA 1
ATOM 834 C C . ALA A 1 104 ? 17.127 8.804 -7.152 1.00 49.78 104 ALA A C 1
ATOM 836 O O . ALA A 1 104 ? 17.064 7.717 -7.710 1.00 49.78 104 ALA A O 1
ATOM 837 N N . LYS A 1 105 ? 18.264 9.486 -6.988 1.00 48.62 105 LYS A N 1
ATOM 838 C CA . LYS A 1 105 ? 19.558 8.978 -7.415 1.00 48.62 105 LYS A CA 1
ATOM 839 C C . LYS A 1 105 ? 19.903 7.705 -6.666 1.00 48.62 105 LYS A C 1
ATOM 841 O O . LYS A 1 105 ? 20.266 6.752 -7.330 1.00 48.62 105 LYS A O 1
ATOM 846 N N . GLU A 1 106 ? 19.740 7.651 -5.350 1.00 51.97 106 GLU A N 1
ATOM 847 C CA . GLU A 1 106 ? 20.021 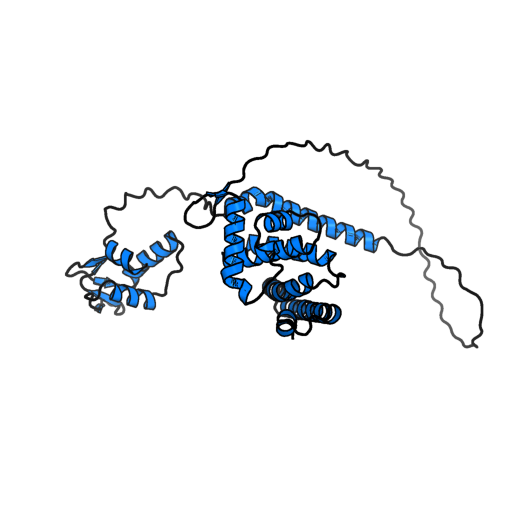6.443 -4.566 1.00 51.97 106 GLU A CA 1
ATOM 848 C C . GLU A 1 106 ? 19.081 5.296 -4.923 1.00 51.97 106 GLU A C 1
ATOM 850 O O . GLU A 1 106 ? 19.555 4.224 -5.274 1.00 51.97 106 GLU A O 1
ATOM 855 N N . ILE A 1 107 ? 17.774 5.551 -4.997 1.00 50.41 107 ILE A N 1
ATOM 856 C CA . ILE A 1 107 ? 16.762 4.571 -5.418 1.00 50.41 107 ILE A CA 1
ATOM 857 C C . ILE A 1 107 ? 17.066 4.032 -6.826 1.00 50.41 107 ILE A C 1
ATOM 859 O O . ILE A 1 107 ? 16.953 2.833 -7.091 1.00 50.41 107 ILE A O 1
ATOM 863 N N . TYR A 1 108 ? 17.466 4.908 -7.751 1.00 53.50 108 TYR A N 1
ATOM 864 C CA . TYR A 1 108 ? 17.803 4.531 -9.123 1.00 53.50 108 TYR A CA 1
ATOM 865 C C . TYR A 1 108 ? 19.168 3.836 -9.203 1.00 53.50 108 TYR A C 1
ATOM 867 O O . TYR A 1 108 ? 19.322 2.883 -9.962 1.00 53.50 108 TYR A O 1
ATOM 875 N N . HIS A 1 109 ? 20.156 4.271 -8.418 1.00 56.47 109 HIS A N 1
ATOM 876 C CA . HIS A 1 109 ? 21.469 3.638 -8.315 1.00 56.47 109 HIS A CA 1
ATOM 877 C C . HIS A 1 109 ? 21.355 2.247 -7.707 1.00 56.47 109 HIS A C 1
ATOM 879 O O . HIS A 1 109 ? 22.015 1.332 -8.187 1.00 56.47 109 HIS A O 1
ATOM 885 N N . GLU A 1 110 ? 20.494 2.060 -6.716 1.00 53.00 110 GLU A N 1
ATOM 886 C CA . GLU A 1 110 ? 20.205 0.767 -6.117 1.00 53.00 110 GLU A CA 1
ATOM 887 C C . GLU A 1 110 ? 19.469 -0.146 -7.105 1.00 53.00 110 GLU A C 1
ATOM 889 O O . GLU A 1 110 ? 19.858 -1.299 -7.277 1.00 53.00 110 GLU A O 1
ATOM 894 N N . GLU A 1 111 ? 18.513 0.378 -7.884 1.00 52.34 111 GLU A N 1
ATOM 895 C CA . GLU A 1 111 ? 17.873 -0.380 -8.970 1.00 52.34 111 GLU A CA 1
ATOM 896 C C . GLU A 1 111 ? 18.874 -0.774 -10.077 1.00 52.34 111 GLU A C 1
ATOM 898 O O . GLU A 1 111 ? 18.832 -1.896 -10.592 1.00 52.34 111 GLU A O 1
ATOM 903 N N . VAL A 1 112 ? 19.808 0.112 -10.435 1.00 63.09 112 VAL A N 1
ATOM 904 C CA . VAL A 1 112 ? 20.879 -0.170 -11.406 1.00 63.09 112 VAL A CA 1
ATOM 905 C C . VAL A 1 112 ? 21.878 -1.187 -10.849 1.00 63.09 112 VAL A C 1
ATOM 907 O O . VAL A 1 112 ? 22.225 -2.134 -11.557 1.00 63.09 112 VAL A O 1
ATOM 910 N N . ARG A 1 113 ? 22.301 -1.049 -9.585 1.00 63.59 113 ARG A N 1
ATOM 911 C CA . ARG A 1 113 ? 23.172 -2.012 -8.890 1.00 63.59 113 ARG A CA 1
ATOM 912 C C . ARG A 1 113 ? 22.512 -3.384 -8.827 1.00 63.59 113 ARG A C 1
ATOM 914 O O . ARG A 1 113 ? 23.149 -4.372 -9.182 1.00 63.59 113 ARG A O 1
ATOM 921 N N . TYR A 1 114 ? 21.227 -3.442 -8.489 1.00 53.69 114 TYR A N 1
ATOM 922 C CA . TYR A 1 114 ? 20.447 -4.675 -8.460 1.00 53.69 114 TYR A CA 1
ATOM 923 C C . TYR A 1 114 ? 20.378 -5.349 -9.839 1.00 53.69 114 TYR A C 1
ATOM 925 O O . TYR A 1 114 ? 20.636 -6.547 -9.970 1.00 53.69 114 TYR A O 1
ATOM 933 N N . ARG A 1 115 ? 20.094 -4.586 -10.906 1.00 62.38 115 ARG A N 1
ATOM 934 C CA . ARG A 1 115 ? 20.101 -5.115 -12.284 1.00 62.38 115 ARG A CA 1
ATOM 935 C C . ARG A 1 115 ? 21.486 -5.606 -12.710 1.00 62.38 115 ARG A C 1
ATOM 937 O O . ARG A 1 115 ? 21.577 -6.639 -13.370 1.00 62.38 115 ARG A O 1
ATOM 944 N N . ALA A 1 116 ? 22.547 -4.896 -12.329 1.00 69.00 116 ALA A N 1
ATOM 945 C CA . ALA A 1 116 ? 23.921 -5.286 -12.626 1.00 69.00 116 ALA A CA 1
ATOM 946 C C . ALA A 1 116 ? 24.332 -6.567 -11.881 1.00 69.00 116 ALA A C 1
ATOM 948 O O . ALA A 1 116 ? 24.927 -7.450 -12.493 1.00 69.00 116 ALA A O 1
ATOM 949 N N . ALA A 1 117 ? 23.973 -6.701 -10.601 1.00 64.88 117 ALA A N 1
ATOM 950 C CA . ALA A 1 117 ? 24.213 -7.912 -9.816 1.00 64.88 117 ALA A CA 1
ATOM 951 C C . ALA A 1 117 ? 23.486 -9.122 -10.425 1.00 64.88 117 ALA A C 1
ATOM 953 O O . ALA A 1 117 ? 24.104 -10.154 -10.674 1.00 64.88 117 ALA A O 1
ATOM 954 N N . ARG A 1 118 ? 22.205 -8.962 -10.789 1.00 65.19 118 ARG A N 1
ATOM 955 C CA . ARG A 1 118 ? 21.418 -10.021 -11.441 1.00 65.19 118 ARG A CA 1
ATOM 956 C C . ARG A 1 118 ? 21.996 -10.452 -12.793 1.00 65.19 118 ARG A C 1
ATOM 958 O O . ARG A 1 118 ? 21.901 -11.626 -13.146 1.00 65.19 118 ARG A O 1
ATOM 965 N N . LYS A 1 119 ? 22.565 -9.519 -13.563 1.00 74.56 119 LYS A N 1
ATOM 966 C CA . LYS A 1 119 ? 23.214 -9.833 -14.843 1.00 74.56 119 LYS A CA 1
ATOM 967 C C . LYS A 1 119 ? 24.463 -10.700 -14.634 1.00 74.56 119 LYS A C 1
ATOM 969 O O . LYS A 1 119 ? 24.579 -11.717 -15.307 1.00 74.56 119 LYS A O 1
ATOM 974 N N . ARG A 1 120 ? 25.312 -10.365 -13.652 1.00 73.19 120 ARG A N 1
ATOM 975 C CA . ARG A 1 120 ? 26.517 -11.149 -13.320 1.00 73.19 120 ARG A CA 1
ATOM 976 C C . ARG A 1 120 ? 26.184 -12.569 -12.869 1.00 73.19 120 ARG A C 1
ATOM 978 O O . ARG A 1 120 ? 26.719 -13.513 -13.426 1.00 73.19 120 ARG A O 1
ATOM 985 N N . SER A 1 121 ? 25.214 -12.738 -11.963 1.00 68.88 121 SER A N 1
ATOM 986 C CA . SER A 1 121 ? 24.810 -14.080 -11.508 1.00 68.88 121 SER A CA 1
ATOM 987 C C . SER A 1 121 ? 24.301 -14.977 -12.644 1.00 68.88 121 SER A C 1
ATOM 989 O O . SER A 1 121 ? 24.442 -16.194 -12.580 1.00 68.88 121 SER A O 1
ATOM 991 N N . ARG A 1 122 ? 23.706 -14.394 -13.694 1.00 71.12 122 ARG A N 1
ATOM 992 C CA . ARG A 1 122 ? 23.269 -15.144 -14.880 1.00 71.12 122 ARG A CA 1
ATOM 993 C C . ARG A 1 122 ? 24.446 -15.546 -15.774 1.00 71.12 122 ARG A C 1
ATOM 995 O O . ARG A 1 122 ? 24.416 -16.633 -16.340 1.00 71.12 122 ARG A O 1
ATOM 1002 N N . GLU A 1 123 ? 25.451 -14.689 -15.913 1.00 76.19 123 GLU A N 1
ATOM 1003 C CA . GLU A 1 123 ? 26.661 -14.972 -16.697 1.00 76.19 123 GLU A CA 1
ATOM 1004 C C . GLU A 1 123 ? 27.514 -16.059 -16.019 1.00 76.19 123 GLU A C 1
ATOM 1006 O O . GLU A 1 123 ? 27.884 -17.028 -16.680 1.00 76.19 123 GLU A O 1
ATOM 1011 N N . ASP A 1 124 ? 27.680 -16.000 -14.694 1.00 71.56 124 ASP A N 1
ATOM 1012 C CA . ASP A 1 124 ? 28.400 -17.027 -13.923 1.00 71.56 124 ASP A CA 1
ATOM 1013 C C . ASP A 1 124 ? 27.709 -18.398 -13.996 1.00 71.56 124 ASP A C 1
ATOM 1015 O O . ASP A 1 124 ? 28.362 -19.421 -14.196 1.00 71.56 124 ASP A O 1
ATOM 1019 N N . ALA A 1 125 ? 26.373 -18.432 -13.930 1.00 66.19 125 ALA A N 1
ATOM 1020 C CA . ALA A 1 125 ? 25.611 -19.674 -14.070 1.00 66.19 125 ALA A CA 1
ATOM 1021 C C . ALA A 1 125 ? 25.713 -20.297 -15.475 1.00 66.19 125 ALA A C 1
ATOM 1023 O O . ALA A 1 125 ? 25.504 -21.497 -15.631 1.00 66.19 125 ALA A O 1
ATOM 1024 N N . THR A 1 126 ? 26.041 -19.500 -16.497 1.00 61.34 126 THR A N 1
ATOM 1025 C CA . THR A 1 126 ? 26.204 -19.982 -17.879 1.00 61.34 126 THR A CA 1
ATOM 1026 C C . THR A 1 126 ? 27.658 -20.383 -18.177 1.00 61.34 126 THR A C 1
ATOM 1028 O O . THR A 1 126 ? 27.912 -21.084 -19.150 1.00 61.34 126 THR A O 1
ATOM 1031 N N . SER A 1 127 ? 28.612 -19.983 -17.326 1.00 50.62 127 SER A N 1
ATOM 1032 C CA . SER A 1 127 ? 30.041 -20.297 -17.468 1.00 50.62 127 SER A CA 1
ATOM 1033 C C . SER A 1 127 ? 30.446 -21.645 -16.858 1.00 50.62 127 SER A C 1
ATOM 1035 O O . SER A 1 127 ? 31.548 -22.119 -17.129 1.00 50.62 127 SER A O 1
ATOM 1037 N N . VAL A 1 128 ? 29.589 -22.294 -16.064 1.00 51.03 128 VAL A N 1
ATOM 1038 C CA . VAL A 1 128 ? 29.850 -23.637 -15.506 1.00 51.03 128 VAL A CA 1
ATOM 1039 C C . VAL A 1 128 ? 29.306 -24.708 -16.461 1.00 51.03 128 VAL A C 1
ATOM 1041 O O . VAL A 1 128 ? 28.479 -25.549 -16.121 1.00 51.03 128 VAL A O 1
ATOM 1044 N N . GLY A 1 129 ? 29.757 -24.633 -17.712 1.00 49.06 129 GLY A N 1
ATOM 1045 C CA . GLY A 1 129 ? 29.569 -25.654 -18.733 1.00 49.06 129 GLY A CA 1
ATOM 1046 C C . GLY A 1 129 ? 30.735 -26.640 -18.729 1.00 49.06 129 GLY A C 1
ATOM 1047 O O . GLY A 1 129 ? 31.700 -26.449 -19.451 1.00 49.06 129 GLY A O 1
ATOM 1048 N N . CYS A 1 130 ? 30.613 -27.672 -17.895 1.00 48.44 130 CYS A N 1
ATOM 1049 C CA . CYS A 1 130 ? 31.021 -29.057 -18.152 1.00 48.44 130 CYS A CA 1
ATOM 1050 C C . CYS A 1 130 ? 32.383 -29.315 -18.843 1.00 48.44 130 CYS A C 1
ATOM 1052 O O . CYS A 1 130 ? 32.462 -29.496 -20.055 1.00 48.44 130 CYS A O 1
ATOM 1054 N N . THR A 1 131 ? 33.421 -29.521 -18.029 1.00 49.56 131 THR A N 1
ATOM 1055 C CA . THR A 1 131 ? 34.457 -30.534 -18.296 1.00 49.56 131 THR A CA 1
ATOM 1056 C C . THR A 1 131 ? 34.552 -31.436 -17.072 1.00 49.56 131 THR A C 1
ATOM 1058 O O . THR A 1 131 ? 35.337 -31.193 -16.157 1.00 49.56 131 THR A O 1
ATOM 1061 N N . THR A 1 132 ? 33.702 -32.455 -17.024 1.00 47.19 132 THR A N 1
ATOM 1062 C CA . THR A 1 132 ? 33.857 -33.584 -16.103 1.00 47.19 132 THR A CA 1
ATOM 1063 C C . THR A 1 132 ? 33.830 -34.852 -16.933 1.00 47.19 132 THR A C 1
ATOM 1065 O O . THR A 1 132 ? 32.764 -35.390 -17.218 1.00 47.19 132 THR A O 1
ATOM 1068 N N . ASP A 1 133 ? 35.023 -35.289 -17.332 1.00 55.06 133 ASP A N 1
ATOM 1069 C CA . ASP A 1 133 ? 35.288 -36.674 -17.700 1.00 55.06 133 ASP A CA 1
ATOM 1070 C C . ASP A 1 133 ? 35.125 -37.526 -16.437 1.00 55.06 133 ASP A C 1
ATOM 1072 O O . ASP A 1 133 ? 36.001 -37.566 -15.570 1.00 55.06 133 ASP A O 1
ATOM 1076 N N . GLU A 1 134 ? 33.970 -38.173 -16.303 1.00 56.50 134 GLU A N 1
ATOM 1077 C CA . GLU A 1 134 ? 33.759 -39.221 -15.308 1.00 56.50 134 GLU A CA 1
ATOM 1078 C C . GLU A 1 134 ? 34.106 -40.589 -15.929 1.00 56.50 134 GLU A C 1
ATOM 1080 O O . GLU A 1 134 ? 33.614 -40.913 -17.015 1.00 56.50 134 GLU A O 1
ATOM 1085 N N . PRO A 1 135 ? 34.945 -41.421 -15.283 1.00 57.44 135 PRO A N 1
ATOM 1086 C CA . PRO A 1 135 ? 35.274 -42.746 -15.789 1.00 57.44 135 PRO A CA 1
ATOM 1087 C C . PRO A 1 135 ? 34.121 -43.735 -15.550 1.00 57.44 135 PRO A C 1
ATOM 1089 O O . PRO A 1 135 ? 33.658 -43.931 -14.427 1.00 57.44 135 PRO A O 1
ATOM 1092 N N . LEU A 1 136 ? 33.691 -44.384 -16.635 1.00 54.47 136 LEU A N 1
ATOM 1093 C CA . LEU A 1 136 ? 32.663 -45.429 -16.678 1.00 54.47 136 LEU A CA 1
ATOM 1094 C C . LEU A 1 136 ? 32.970 -46.623 -15.746 1.00 54.47 136 LEU A C 1
ATOM 1096 O O . LEU A 1 136 ? 34.077 -47.165 -15.808 1.00 54.47 136 LEU A O 1
ATOM 1100 N N . PRO A 1 137 ? 31.987 -47.123 -14.970 1.00 55.44 137 PRO A N 1
ATOM 1101 C CA . PRO A 1 137 ? 32.090 -48.413 -14.301 1.00 55.44 137 PRO A CA 1
ATOM 1102 C C . PRO A 1 137 ? 31.775 -49.572 -15.263 1.00 55.44 137 PRO A C 1
ATOM 1104 O O . PRO A 1 137 ? 30.799 -49.552 -16.015 1.00 55.44 137 PRO A O 1
ATOM 1107 N N . GLU A 1 138 ? 32.617 -50.604 -15.211 1.00 57.53 138 GLU A N 1
ATOM 1108 C CA . GLU A 1 138 ? 32.509 -51.840 -15.985 1.00 57.53 138 GLU A CA 1
ATOM 1109 C C . GLU A 1 138 ? 31.293 -52.699 -15.588 1.00 57.53 138 GLU A C 1
ATOM 1111 O O . GLU A 1 138 ? 31.101 -53.037 -14.421 1.00 57.53 138 GLU A O 1
ATOM 1116 N N . GLY A 1 139 ? 30.568 -53.179 -16.606 1.00 48.50 139 GLY A N 1
ATOM 1117 C CA . GLY A 1 139 ? 30.051 -54.551 -16.642 1.00 48.50 139 GLY A CA 1
ATOM 1118 C C . GLY A 1 139 ? 28.553 -54.759 -16.400 1.00 48.50 139 GLY A C 1
ATOM 1119 O O . GLY A 1 139 ? 28.104 -54.796 -15.262 1.00 48.50 139 GLY A O 1
ATOM 1120 N N . LEU A 1 140 ? 27.807 -55.049 -17.477 1.00 44.34 140 LEU A N 1
ATOM 1121 C CA . LEU A 1 140 ? 27.004 -56.277 -17.676 1.00 44.34 140 LEU A CA 1
ATOM 1122 C C . LEU A 1 140 ? 26.371 -56.276 -19.094 1.00 44.34 140 LEU A C 1
ATOM 1124 O O . LEU A 1 140 ? 26.248 -55.217 -19.707 1.00 44.34 140 LEU A O 1
ATOM 1128 N N . PRO A 1 141 ? 26.034 -57.452 -19.667 1.00 56.69 141 PRO A N 1
ATOM 1129 C CA . PRO A 1 141 ? 25.945 -57.633 -21.108 1.00 56.69 141 PRO A CA 1
ATOM 1130 C C . PRO A 1 141 ? 24.520 -57.470 -21.636 1.00 56.69 141 PRO A C 1
ATOM 1132 O O . PRO A 1 141 ? 23.588 -58.101 -21.138 1.00 56.69 141 PRO A O 1
ATOM 1135 N N . THR A 1 142 ? 24.375 -56.749 -22.746 1.00 38.53 142 THR A N 1
ATOM 1136 C CA . THR A 1 142 ? 23.210 -56.894 -23.623 1.00 38.53 142 THR A CA 1
ATOM 1137 C C . THR A 1 142 ? 23.619 -56.959 -25.087 1.00 38.53 142 THR A C 1
ATOM 1139 O O . THR A 1 142 ? 24.284 -56.092 -25.645 1.00 38.53 142 THR A O 1
ATOM 1142 N N . THR A 1 143 ? 23.196 -58.076 -25.655 1.00 40.97 143 THR A N 1
ATOM 1143 C CA . THR A 1 143 ? 23.147 -58.533 -27.038 1.00 40.97 143 THR A CA 1
ATOM 1144 C C . THR A 1 143 ? 22.835 -57.469 -28.099 1.00 40.97 143 THR A C 1
ATOM 1146 O O . THR A 1 143 ? 21.770 -56.863 -28.083 1.00 40.97 143 THR A O 1
ATOM 1149 N N . SER A 1 144 ? 23.760 -57.357 -29.059 1.00 42.72 144 SER A N 1
ATOM 1150 C CA . SER A 1 144 ? 23.582 -57.350 -30.526 1.00 42.72 144 SER A CA 1
ATOM 1151 C C . SER A 1 144 ? 22.375 -56.650 -31.173 1.00 42.72 144 SER A C 1
ATOM 1153 O O . SER A 1 144 ? 21.249 -57.126 -31.046 1.00 42.72 144 SER A O 1
ATOM 1155 N N . SER A 1 145 ? 22.673 -55.674 -32.045 1.00 42.75 145 SER A N 1
ATOM 1156 C CA . SER A 1 145 ? 22.263 -55.576 -33.473 1.00 42.75 145 SER A CA 1
ATOM 1157 C C . SER A 1 145 ? 22.334 -54.097 -33.906 1.00 42.75 145 SER A C 1
ATOM 1159 O O . SER A 1 145 ? 21.555 -53.299 -33.403 1.00 42.75 145 SER A O 1
ATOM 1161 N N . ALA A 1 146 ? 23.373 -53.663 -34.640 1.00 43.69 146 ALA A N 1
ATOM 1162 C CA . ALA A 1 146 ? 23.367 -53.392 -36.101 1.00 43.69 146 ALA A CA 1
ATOM 1163 C C . ALA A 1 146 ? 22.292 -52.351 -36.510 1.00 43.69 146 ALA A C 1
ATOM 1165 O O . ALA A 1 146 ? 21.124 -52.569 -36.219 1.00 43.69 146 ALA A O 1
ATOM 1166 N N . THR A 1 147 ? 22.545 -51.202 -37.149 1.00 42.88 147 THR A N 1
ATOM 1167 C CA . THR A 1 147 ? 23.509 -50.727 -38.173 1.00 42.88 147 THR A CA 1
ATOM 1168 C C . THR A 1 147 ? 23.479 -49.180 -38.132 1.00 42.88 147 THR A C 1
ATOM 1170 O O . THR A 1 147 ? 22.400 -48.634 -37.939 1.00 42.88 147 THR A O 1
ATOM 1173 N N . GLY A 1 148 ? 24.596 -48.446 -38.140 1.00 39.22 148 GLY A N 1
ATOM 1174 C CA . GLY A 1 148 ? 25.260 -47.924 -39.347 1.00 39.22 148 GLY A CA 1
ATOM 1175 C C . GLY A 1 148 ? 24.716 -46.539 -39.740 1.00 39.22 148 GLY A C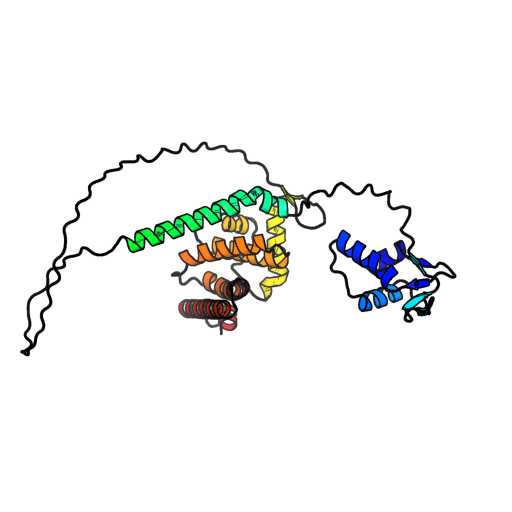 1
ATOM 1176 O O . GLY A 1 148 ? 23.534 -46.457 -40.037 1.00 39.22 148 GLY A O 1
ATOM 1177 N N . ASP A 1 149 ? 25.537 -45.483 -39.706 1.00 45.00 149 ASP A N 1
ATOM 1178 C CA . ASP A 1 149 ? 25.850 -44.650 -40.885 1.00 45.00 149 ASP A CA 1
ATOM 1179 C C . ASP A 1 149 ? 26.881 -43.559 -40.538 1.00 45.00 149 ASP A C 1
ATOM 1181 O O . ASP A 1 149 ? 26.839 -42.952 -39.466 1.00 45.00 149 ASP A O 1
ATOM 1185 N N . ASP A 1 150 ? 27.804 -43.360 -41.472 1.00 45.53 150 ASP A N 1
ATOM 1186 C CA . ASP A 1 150 ? 28.959 -42.470 -41.430 1.00 45.53 150 ASP A CA 1
ATOM 1187 C C 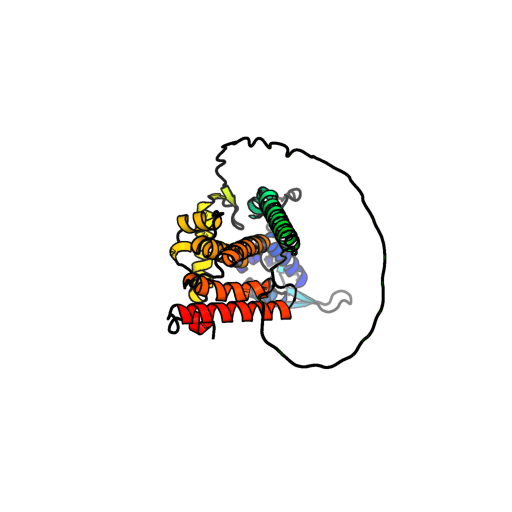. ASP A 1 150 ? 28.597 -41.080 -41.974 1.00 45.53 150 ASP A C 1
ATOM 1189 O O . ASP A 1 150 ? 28.033 -40.962 -43.060 1.00 45.53 150 ASP A O 1
ATOM 1193 N N . SER A 1 151 ? 29.059 -40.010 -41.321 1.00 53.78 151 SER A N 1
ATOM 1194 C CA . SER A 1 151 ? 29.483 -38.818 -42.067 1.00 53.78 151 SER A CA 1
ATOM 1195 C C . SER A 1 151 ? 30.460 -37.957 -41.270 1.00 53.78 151 SER A C 1
ATOM 1197 O O . SER A 1 151 ? 30.089 -37.301 -40.297 1.00 53.78 151 SER A O 1
ATOM 1199 N N . ASN A 1 152 ? 31.699 -37.961 -41.762 1.00 47.34 152 ASN A N 1
ATOM 1200 C CA . ASN A 1 152 ? 32.782 -37.020 -41.500 1.00 47.34 152 ASN A CA 1
ATOM 1201 C C . ASN A 1 152 ? 32.323 -35.555 -41.515 1.00 47.34 152 ASN A C 1
ATOM 1203 O O . ASN A 1 152 ? 31.672 -35.118 -42.467 1.00 47.34 152 ASN A O 1
ATOM 1207 N N . PHE A 1 153 ? 32.803 -34.771 -40.551 1.00 45.00 153 PHE A N 1
ATOM 1208 C CA . PHE A 1 153 ? 32.990 -33.335 -40.731 1.00 45.00 153 PHE A CA 1
ATOM 1209 C C . PHE A 1 153 ? 34.279 -32.912 -40.020 1.00 45.00 153 PHE A C 1
ATOM 1211 O O . PHE A 1 153 ? 34.303 -32.741 -38.804 1.00 45.00 153 PHE A O 1
ATOM 1218 N N . ASP A 1 154 ? 35.350 -32.821 -40.811 1.00 48.44 154 ASP A N 1
ATOM 1219 C CA . ASP A 1 154 ? 36.626 -32.205 -40.453 1.00 48.44 154 ASP A CA 1
ATOM 1220 C C . ASP A 1 154 ? 36.525 -30.682 -40.594 1.00 48.44 154 ASP A C 1
ATOM 1222 O O . ASP A 1 154 ? 35.980 -30.170 -41.577 1.00 48.44 154 ASP A O 1
ATOM 1226 N N . GLY A 1 155 ? 37.132 -29.975 -39.649 1.00 44.34 155 GLY A N 1
ATOM 1227 C CA . GLY A 1 155 ? 37.453 -28.555 -39.737 1.00 44.34 155 GLY A CA 1
ATOM 1228 C C . GLY A 1 155 ? 37.407 -27.917 -38.354 1.00 44.34 155 GLY A C 1
ATOM 1229 O O . GLY A 1 155 ? 36.484 -28.166 -37.589 1.00 44.34 155 GLY A O 1
ATOM 1230 N N . ASP A 1 156 ? 38.322 -27.059 -37.949 1.00 55.78 156 ASP A N 1
ATOM 1231 C CA . ASP A 1 156 ? 39.535 -26.497 -38.539 1.00 55.78 156 ASP A CA 1
ATOM 1232 C C . ASP A 1 156 ? 40.139 -25.679 -37.385 1.00 55.78 156 ASP A C 1
ATOM 1234 O O . ASP A 1 156 ? 39.396 -25.126 -36.565 1.00 55.78 156 ASP A O 1
ATOM 1238 N N . ASP A 1 157 ? 41.461 -25.670 -37.285 1.00 51.91 157 ASP A N 1
ATOM 1239 C CA . ASP A 1 157 ? 42.212 -25.061 -36.193 1.00 51.91 157 ASP A CA 1
ATOM 1240 C C . ASP A 1 157 ? 42.065 -23.531 -36.187 1.00 51.91 157 ASP A C 1
ATOM 1242 O O . ASP A 1 157 ? 42.049 -22.870 -37.226 1.00 51.91 157 ASP A O 1
ATOM 1246 N N . GLY A 1 158 ? 42.009 -22.950 -34.989 1.00 52.69 158 GLY A N 1
ATOM 1247 C CA . GLY A 1 158 ? 41.904 -21.507 -34.802 1.00 52.69 158 GLY A CA 1
ATOM 1248 C C . GLY A 1 158 ? 42.411 -21.064 -33.439 1.00 52.69 158 GLY A C 1
ATOM 1249 O O . GLY A 1 158 ? 41.624 -20.642 -32.595 1.00 52.69 158 GLY A O 1
ATOM 1250 N N . ASP A 1 159 ? 43.727 -21.178 -33.249 1.00 52.47 159 ASP A N 1
ATOM 1251 C CA . ASP A 1 159 ? 44.495 -20.434 -32.251 1.00 52.47 159 ASP A CA 1
ATOM 1252 C C . ASP A 1 159 ? 44.247 -18.925 -32.410 1.00 52.47 159 ASP A C 1
ATOM 1254 O O . ASP A 1 159 ? 44.461 -18.375 -33.489 1.00 52.47 159 ASP A O 1
ATOM 1258 N N . ASP A 1 160 ? 43.881 -18.236 -31.327 1.00 57.25 160 ASP A N 1
ATOM 1259 C CA . ASP A 1 160 ? 44.205 -16.815 -31.181 1.00 57.25 160 ASP A CA 1
ATOM 1260 C C . ASP A 1 160 ? 44.382 -16.440 -29.702 1.00 57.25 160 ASP A C 1
ATOM 1262 O O . ASP A 1 160 ? 43.446 -16.185 -28.938 1.00 57.25 160 ASP A O 1
ATOM 1266 N N . ASP A 1 161 ? 45.659 -16.401 -29.331 1.00 50.41 161 ASP A N 1
ATOM 1267 C CA . ASP A 1 161 ? 46.235 -15.640 -28.234 1.00 50.41 161 ASP A CA 1
ATOM 1268 C C . ASP A 1 161 ? 45.752 -14.180 -28.249 1.00 50.41 161 ASP A C 1
ATOM 1270 O O . ASP A 1 161 ? 45.952 -13.461 -29.232 1.00 50.41 161 ASP A O 1
ATOM 1274 N N . ARG A 1 162 ? 45.264 -13.680 -27.106 1.00 48.94 162 ARG A N 1
ATOM 1275 C CA . ARG A 1 162 ? 45.527 -12.296 -26.670 1.00 48.94 162 ARG A CA 1
ATOM 1276 C C . ARG A 1 162 ? 45.217 -12.098 -25.193 1.00 48.94 162 ARG A C 1
ATOM 1278 O O . ARG A 1 162 ? 44.071 -11.968 -24.772 1.00 48.94 162 ARG A O 1
ATOM 1285 N N . GLY A 1 163 ? 46.297 -12.017 -24.423 1.00 47.78 163 GLY A N 1
ATOM 1286 C CA . GLY A 1 163 ? 46.294 -11.536 -23.053 1.00 47.78 163 GLY A CA 1
ATOM 1287 C C . GLY A 1 163 ? 45.856 -10.075 -22.937 1.00 47.78 163 GLY A C 1
ATOM 1288 O O . GLY A 1 163 ? 46.198 -9.222 -23.757 1.00 47.78 163 GLY A O 1
ATOM 1289 N N . GLY A 1 164 ? 45.135 -9.804 -21.855 1.00 37.75 164 GLY A N 1
ATOM 1290 C CA . GLY A 1 164 ? 44.808 -8.476 -21.359 1.00 37.75 164 GLY A CA 1
ATOM 1291 C C . GLY A 1 164 ? 44.668 -8.554 -19.846 1.00 37.75 164 GLY A C 1
ATOM 1292 O O . GLY A 1 164 ? 43.596 -8.838 -19.324 1.00 37.75 164 GLY A O 1
ATOM 1293 N N . SER A 1 165 ? 45.782 -8.380 -19.140 1.00 47.41 165 SER A N 1
ATOM 1294 C CA . SER A 1 165 ? 45.814 -8.228 -17.689 1.00 47.41 165 SER A CA 1
ATOM 1295 C C . SER A 1 165 ? 45.446 -6.787 -17.327 1.00 47.41 165 SER A C 1
ATOM 1297 O O . SER A 1 165 ? 46.331 -5.936 -17.243 1.00 47.41 165 SER A O 1
ATOM 1299 N N . ASP A 1 166 ? 44.159 -6.517 -17.114 1.00 46.56 166 ASP A N 1
ATOM 1300 C CA . ASP A 1 166 ? 43.700 -5.272 -16.493 1.00 46.56 166 ASP A CA 1
ATOM 1301 C C . ASP A 1 166 ? 43.576 -5.477 -14.978 1.00 46.56 166 ASP A C 1
ATOM 1303 O O . ASP A 1 166 ? 42.771 -6.269 -14.483 1.00 46.56 166 ASP A O 1
ATOM 1307 N N . GLN A 1 167 ? 44.439 -4.781 -14.237 1.00 48.25 167 GLN A N 1
ATOM 1308 C CA . GLN A 1 167 ? 44.425 -4.732 -12.778 1.00 48.25 167 GLN A CA 1
ATOM 1309 C C . GLN A 1 167 ? 43.123 -4.094 -12.265 1.00 48.25 167 GLN A C 1
ATOM 1311 O O . GLN A 1 167 ? 42.676 -3.085 -12.818 1.00 48.25 167 GLN A O 1
ATOM 1316 N N . PRO A 1 168 ? 42.536 -4.597 -11.166 1.00 39.69 168 PRO A N 1
ATOM 1317 C CA . PRO A 1 168 ? 41.414 -3.929 -10.532 1.00 39.69 168 PRO A CA 1
ATOM 1318 C C . PRO A 1 168 ? 41.898 -2.653 -9.832 1.00 39.69 168 PRO A C 1
ATOM 1320 O O . PRO A 1 168 ? 42.720 -2.689 -8.919 1.00 39.69 168 PRO A O 1
ATOM 1323 N N . SER A 1 169 ? 41.362 -1.520 -10.282 1.00 42.69 169 SER A N 1
ATOM 1324 C CA . SER A 1 169 ? 41.456 -0.219 -9.623 1.00 42.69 169 SER A CA 1
ATOM 1325 C C . SER A 1 169 ? 40.943 -0.324 -8.183 1.00 42.69 169 SER A C 1
ATOM 1327 O O . SER A 1 169 ? 39.774 -0.614 -7.932 1.00 42.69 169 SER A O 1
ATOM 1329 N N . GLU A 1 170 ? 41.850 -0.075 -7.244 1.00 38.59 170 GLU A N 1
ATOM 1330 C CA . GLU A 1 170 ? 41.602 0.024 -5.810 1.00 38.59 170 GLU A CA 1
ATOM 1331 C C . GLU A 1 170 ? 40.767 1.290 -5.544 1.00 38.59 170 GLU A C 1
ATOM 1333 O O . GLU A 1 170 ? 41.247 2.418 -5.659 1.00 38.59 170 GLU A O 1
ATOM 1338 N N . PHE A 1 171 ? 39.469 1.110 -5.287 1.00 28.97 171 PHE A N 1
ATOM 1339 C CA . PHE A 1 171 ? 38.566 2.196 -4.908 1.00 28.97 171 PHE A CA 1
ATOM 1340 C C . PHE A 1 171 ? 38.744 2.502 -3.420 1.00 28.97 171 PHE A C 1
ATOM 1342 O O . PHE A 1 171 ? 38.362 1.713 -2.557 1.00 28.97 171 PHE A O 1
ATOM 1349 N N . HIS A 1 172 ? 39.311 3.670 -3.136 1.00 31.25 172 HIS A N 1
ATOM 1350 C CA . HIS A 1 172 ? 39.383 4.241 -1.799 1.00 31.25 172 HIS A CA 1
ATOM 1351 C C . HIS A 1 172 ? 37.993 4.772 -1.420 1.00 31.25 172 HIS A C 1
ATOM 1353 O O . HIS A 1 172 ? 37.508 5.729 -2.026 1.00 31.25 172 HIS A O 1
ATOM 1359 N N . TYR A 1 173 ? 37.337 4.144 -0.443 1.00 29.70 173 TYR A N 1
ATOM 1360 C CA . TYR A 1 173 ? 36.145 4.711 0.187 1.00 29.70 173 TYR A CA 1
ATOM 1361 C C . TYR A 1 173 ? 36.593 5.793 1.173 1.00 29.70 173 TYR A C 1
ATOM 1363 O O . TYR A 1 173 ? 37.509 5.572 1.966 1.00 29.70 173 TYR A O 1
ATOM 1371 N N . VAL A 1 174 ? 35.986 6.971 1.057 1.00 32.97 174 VAL A N 1
ATOM 1372 C CA . VAL A 1 174 ? 36.037 8.036 2.059 1.00 32.97 174 VAL A CA 1
ATOM 1373 C C . VAL A 1 174 ? 34.728 7.913 2.831 1.00 32.97 174 VAL A C 1
ATOM 1375 O O . VAL A 1 174 ? 33.656 8.003 2.234 1.00 32.97 174 VAL A O 1
ATOM 1378 N N . GLU A 1 175 ? 34.830 7.592 4.117 1.00 34.38 175 GLU A N 1
ATOM 1379 C CA . GLU A 1 175 ? 33.719 7.644 5.066 1.00 34.38 175 GLU A CA 1
ATOM 1380 C C . GLU A 1 175 ? 33.520 9.117 5.440 1.00 34.38 175 GLU A C 1
ATOM 1382 O O . GLU A 1 175 ? 34.301 9.665 6.215 1.00 34.38 175 GLU A O 1
ATOM 1387 N N . ASP A 1 176 ? 32.528 9.766 4.829 1.00 32.88 176 ASP A N 1
ATOM 1388 C CA . ASP A 1 176 ? 32.016 11.057 5.292 1.00 32.88 176 ASP A CA 1
ATOM 1389 C C . ASP A 1 176 ? 30.756 10.780 6.129 1.00 32.88 176 ASP A C 1
ATOM 1391 O O . ASP A 1 176 ? 29.663 10.562 5.601 1.00 32.88 176 ASP A O 1
ATOM 1395 N N . ASP A 1 177 ? 30.966 10.722 7.446 1.00 41.75 177 ASP A N 1
ATOM 1396 C CA . ASP A 1 177 ? 29.941 10.773 8.488 1.00 41.75 177 ASP A CA 1
ATOM 1397 C C . ASP A 1 177 ? 29.430 12.218 8.607 1.00 41.75 177 ASP A C 1
ATOM 1399 O O . ASP A 1 177 ? 29.994 13.022 9.349 1.00 41.75 177 ASP A O 1
ATOM 1403 N N . ASP A 1 178 ? 28.349 12.544 7.901 1.00 34.97 178 ASP A N 1
ATOM 1404 C CA . ASP A 1 178 ? 27.517 13.710 8.206 1.00 34.97 178 ASP A CA 1
ATOM 1405 C C . ASP A 1 178 ? 26.065 13.232 8.383 1.00 34.97 178 ASP A C 1
ATOM 1407 O O . ASP A 1 178 ? 25.319 13.017 7.424 1.00 34.97 178 ASP A O 1
ATOM 1411 N N . ASP A 1 179 ? 25.679 13.029 9.647 1.00 39.34 179 ASP A N 1
ATOM 1412 C CA . ASP A 1 179 ? 24.305 12.774 10.094 1.00 39.34 179 ASP A CA 1
ATOM 1413 C C . ASP A 1 179 ? 23.440 14.034 9.877 1.00 39.34 179 ASP A C 1
ATOM 1415 O O . ASP A 1 179 ? 23.104 14.770 10.810 1.00 39.34 179 ASP A O 1
ATOM 1419 N N . ASP A 1 180 ? 23.069 14.300 8.625 1.00 37.88 180 ASP A N 1
ATOM 1420 C CA . ASP A 1 180 ? 22.074 15.312 8.286 1.00 37.88 180 ASP A CA 1
ATOM 1421 C C . ASP A 1 180 ? 20.673 14.810 8.678 1.00 37.88 180 ASP A C 1
ATOM 1423 O O . ASP A 1 180 ? 20.091 13.907 8.069 1.00 37.88 180 ASP A O 1
ATOM 1427 N N . GLU A 1 181 ? 20.113 15.424 9.718 1.00 42.00 181 GLU A N 1
ATOM 1428 C CA . GLU A 1 181 ? 18.785 15.161 10.273 1.00 42.00 181 GLU A CA 1
ATOM 1429 C C . GLU A 1 181 ? 17.681 15.388 9.205 1.00 42.00 181 GLU A C 1
ATOM 1431 O O . GLU A 1 181 ? 17.158 16.490 9.011 1.00 42.00 181 GLU A O 1
ATOM 1436 N N . GLN A 1 182 ? 17.337 14.330 8.452 1.00 44.06 182 GLN A N 1
ATOM 1437 C CA . GLN A 1 182 ? 16.370 14.373 7.346 1.00 44.06 182 GLN A CA 1
ATOM 1438 C C . GLN A 1 182 ? 14.941 14.656 7.844 1.00 44.06 182 GLN A C 1
ATOM 1440 O O . GLN A 1 182 ? 14.233 13.790 8.371 1.00 44.06 182 GLN A O 1
ATOM 1445 N N . THR A 1 183 ? 14.473 15.881 7.603 1.00 34.78 183 THR A N 1
ATOM 1446 C CA . THR A 1 183 ? 13.073 16.288 7.785 1.00 34.78 183 THR A CA 1
ATOM 1447 C C . THR A 1 183 ? 12.273 16.032 6.504 1.00 34.78 183 THR A C 1
ATOM 1449 O O . THR A 1 183 ? 12.655 16.437 5.408 1.00 34.78 183 THR A O 1
ATOM 1452 N N . MET A 1 184 ? 11.135 15.341 6.614 1.00 41.97 184 MET A N 1
ATOM 1453 C CA . MET A 1 184 ? 10.350 14.858 5.475 1.00 41.97 184 MET A CA 1
ATOM 1454 C C . MET A 1 184 ? 8.977 15.547 5.431 1.00 41.97 184 MET A C 1
ATOM 1456 O O . MET A 1 184 ? 8.280 15.669 6.433 1.00 41.97 184 MET A O 1
ATOM 1460 N N . THR A 1 185 ? 8.526 16.010 4.266 1.00 40.44 185 THR A N 1
ATOM 1461 C CA . THR A 1 185 ? 7.196 16.636 4.140 1.00 40.44 185 THR A CA 1
ATOM 1462 C C . THR A 1 185 ? 6.138 15.604 3.760 1.00 40.44 185 THR A C 1
ATOM 1464 O O . THR A 1 185 ? 6.251 14.962 2.720 1.00 40.44 185 THR A O 1
ATOM 1467 N N . ILE A 1 186 ? 5.065 15.475 4.554 1.00 39.62 186 ILE A N 1
ATOM 1468 C CA . ILE A 1 186 ? 3.894 14.651 4.200 1.00 39.62 186 ILE A CA 1
ATOM 1469 C C . ILE A 1 186 ? 2.680 15.531 3.922 1.00 39.62 186 ILE A C 1
ATOM 1471 O O . ILE A 1 186 ? 2.220 16.293 4.771 1.00 39.62 186 ILE A O 1
ATOM 1475 N N . GLY A 1 187 ? 2.076 15.330 2.750 1.00 40.16 187 GLY A N 1
ATOM 1476 C CA . GLY A 1 187 ? 0.742 15.839 2.447 1.00 40.16 187 GLY A CA 1
ATOM 1477 C C . GLY A 1 187 ? 0.638 17.360 2.266 1.00 40.16 187 GLY A C 1
ATOM 1478 O O . GLY A 1 187 ? 1.616 18.094 2.160 1.00 40.16 187 GLY A O 1
ATOM 1479 N N . ARG A 1 188 ? -0.608 17.840 2.156 1.00 38.69 188 ARG A N 1
ATOM 1480 C CA . ARG A 1 188 ? -0.962 19.208 1.712 1.00 38.69 188 ARG A CA 1
ATOM 1481 C C . ARG A 1 188 ? -0.725 20.311 2.743 1.00 38.69 188 ARG A C 1
ATOM 1483 O O . ARG A 1 188 ? -0.955 21.476 2.435 1.00 38.69 188 ARG A O 1
ATOM 1490 N N . THR A 1 189 ? -0.344 19.963 3.966 1.00 41.91 189 THR A N 1
ATOM 1491 C CA . THR A 1 189 ? -0.198 20.917 5.072 1.00 41.91 189 THR A CA 1
ATOM 1492 C C . THR A 1 189 ? 1.176 21.576 5.115 1.00 41.91 189 THR A C 1
ATOM 1494 O O . THR A 1 189 ? 1.342 22.526 5.871 1.00 41.91 189 THR A O 1
ATOM 1497 N N . GLY A 1 190 ? 2.148 21.101 4.323 1.00 43.47 190 GLY A N 1
ATOM 1498 C CA . GLY A 1 190 ? 3.528 21.592 4.392 1.00 43.47 190 GLY A CA 1
ATOM 1499 C C . GLY A 1 190 ? 4.187 21.331 5.750 1.00 43.47 190 GLY A C 1
ATOM 1500 O O . GLY A 1 190 ? 5.214 21.927 6.051 1.00 43.47 190 GLY A O 1
ATOM 1501 N N . ALA A 1 191 ? 3.591 20.464 6.576 1.00 45.75 191 ALA A N 1
ATOM 1502 C CA . ALA A 1 191 ? 4.178 20.050 7.834 1.00 45.75 191 ALA A CA 1
ATOM 1503 C C . ALA A 1 191 ? 5.371 19.141 7.524 1.00 45.75 191 ALA A C 1
ATOM 1505 O O . ALA A 1 191 ? 5.219 18.085 6.901 1.00 45.75 191 ALA A O 1
ATOM 1506 N N . GLN A 1 192 ? 6.556 19.588 7.927 1.00 52.34 192 GLN A N 1
ATOM 1507 C CA . GLN A 1 192 ? 7.737 18.745 8.010 1.00 52.34 192 GLN A CA 1
ATOM 1508 C C . GLN A 1 192 ? 7.529 17.812 9.201 1.00 52.34 192 GLN A C 1
ATOM 1510 O O . GLN A 1 192 ? 7.446 18.257 10.343 1.00 52.34 192 GLN A O 1
ATOM 1515 N N . LEU A 1 193 ? 7.344 16.531 8.915 1.00 60.81 193 LEU A N 1
ATOM 1516 C CA . LEU A 1 193 ? 7.452 15.479 9.906 1.00 60.81 193 LEU A CA 1
ATOM 1517 C C . LEU A 1 193 ? 8.897 14.997 9.882 1.00 60.81 193 LEU A C 1
ATOM 1519 O O . LEU A 1 193 ? 9.485 14.790 8.824 1.00 60.81 193 LEU A O 1
ATOM 1523 N N . GLU A 1 194 ? 9.472 14.781 11.052 1.00 78.94 194 GLU A N 1
ATOM 1524 C CA . GLU A 1 194 ? 10.700 13.999 11.151 1.00 78.94 194 GLU A CA 1
ATOM 1525 C C . GLU A 1 194 ? 10.490 12.626 10.489 1.00 78.94 194 GLU A C 1
ATOM 1527 O O . GLU A 1 194 ? 9.363 12.114 10.444 1.00 78.94 194 GLU A O 1
ATOM 1532 N N . ALA A 1 195 ? 11.561 12.002 9.997 1.00 76.94 195 ALA A N 1
ATOM 1533 C CA . ALA A 1 195 ? 11.493 10.689 9.349 1.00 76.94 195 ALA A CA 1
ATOM 1534 C C . ALA A 1 195 ? 10.738 9.639 10.197 1.00 76.94 195 ALA A C 1
ATOM 1536 O O . ALA A 1 195 ? 9.957 8.842 9.674 1.00 76.94 195 ALA A O 1
ATOM 1537 N N . LYS A 1 196 ? 10.862 9.697 11.530 1.00 83.56 196 LYS A N 1
ATOM 1538 C CA . LYS A 1 196 ? 10.069 8.857 12.444 1.00 83.56 196 LYS A CA 1
ATOM 1539 C C . LYS A 1 196 ? 8.576 9.184 12.416 1.00 83.56 196 LYS A C 1
ATOM 1541 O O . LYS A 1 196 ? 7.751 8.274 12.400 1.00 83.56 196 LYS A O 1
ATOM 1546 N N . GLY A 1 197 ? 8.210 10.463 12.362 1.00 85.06 197 GLY A N 1
ATOM 1547 C CA . GLY A 1 197 ? 6.819 10.903 12.227 1.00 85.06 197 GLY A CA 1
ATOM 1548 C C . GLY A 1 197 ? 6.165 10.405 10.935 1.00 85.06 197 GLY A C 1
ATOM 1549 O O . GLY A 1 197 ? 4.978 10.076 10.930 1.00 85.06 197 GLY A O 1
ATOM 1550 N N . VAL A 1 198 ? 6.946 10.269 9.860 1.00 86.19 198 VAL A N 1
ATOM 1551 C CA . VAL A 1 198 ? 6.488 9.670 8.597 1.00 86.19 198 VAL A CA 1
ATOM 1552 C C . VAL A 1 198 ? 6.146 8.205 8.771 1.00 86.19 198 VAL A C 1
ATOM 1554 O O . VAL A 1 198 ? 5.070 7.775 8.360 1.00 86.19 198 VAL A O 1
ATOM 1557 N N . LEU A 1 199 ? 7.038 7.441 9.398 1.00 90.69 199 LEU A N 1
ATOM 1558 C CA . LEU A 1 199 ? 6.803 6.025 9.644 1.00 90.69 199 LEU A CA 1
ATOM 1559 C C . LEU A 1 199 ? 5.611 5.785 10.566 1.00 90.69 199 LEU A C 1
ATOM 1561 O O . LEU A 1 199 ? 4.814 4.891 10.293 1.00 90.69 199 LEU A O 1
ATOM 1565 N N . VAL A 1 200 ? 5.447 6.606 11.611 1.00 92.94 200 VAL A N 1
ATOM 1566 C CA . VAL A 1 200 ? 4.247 6.578 12.462 1.00 92.94 200 VAL A CA 1
ATOM 1567 C C . VAL A 1 200 ? 3.004 6.736 11.592 1.00 92.94 200 VAL A C 1
ATOM 1569 O O . VAL A 1 200 ? 2.086 5.924 11.670 1.00 92.94 200 VAL A O 1
ATOM 1572 N N . PHE A 1 201 ? 2.973 7.761 10.740 1.00 93.00 201 PHE A N 1
ATOM 1573 C CA . PHE A 1 201 ? 1.827 8.025 9.878 1.00 93.00 201 PHE A CA 1
ATOM 1574 C C . PHE A 1 201 ? 1.553 6.872 8.903 1.00 93.00 201 PHE A C 1
ATOM 1576 O O . PHE A 1 201 ? 0.413 6.425 8.789 1.00 93.00 201 PHE A O 1
ATOM 1583 N N . ILE A 1 202 ? 2.591 6.354 8.244 1.00 93.25 202 ILE A N 1
ATOM 1584 C CA . ILE A 1 202 ? 2.497 5.230 7.306 1.00 93.25 202 ILE A CA 1
ATOM 1585 C C . ILE A 1 202 ? 1.966 3.965 7.994 1.00 93.25 202 ILE A C 1
ATOM 1587 O O . ILE A 1 202 ? 1.031 3.341 7.487 1.00 93.25 202 ILE A O 1
ATOM 1591 N N . SER A 1 203 ? 2.509 3.627 9.166 1.00 95.31 203 SER A N 1
ATOM 1592 C CA . SER A 1 203 ? 2.044 2.511 9.995 1.00 95.31 203 SER A CA 1
ATOM 1593 C C . SER A 1 203 ? 0.562 2.671 10.347 1.00 95.31 203 SER A C 1
ATOM 1595 O O . SER A 1 203 ? -0.234 1.763 10.120 1.00 95.31 203 SER A O 1
ATOM 1597 N N . GLN A 1 204 ? 0.139 3.864 10.780 1.00 95.81 204 GLN A N 1
ATOM 1598 C CA . GLN A 1 204 ? -1.265 4.139 11.107 1.00 95.81 204 GLN A CA 1
ATOM 1599 C C . GLN A 1 204 ? -2.204 4.021 9.899 1.00 95.81 204 GLN A C 1
ATOM 1601 O O . GLN A 1 204 ? -3.314 3.508 10.042 1.00 95.81 204 GLN A O 1
ATOM 1606 N N . VAL A 1 205 ? -1.778 4.457 8.707 1.00 95.62 205 VAL A N 1
ATOM 1607 C CA . VAL A 1 205 ? -2.552 4.263 7.468 1.00 95.62 205 VAL A CA 1
ATOM 1608 C C . VAL A 1 205 ? -2.746 2.773 7.192 1.00 95.62 205 VAL A C 1
ATOM 1610 O O . VAL A 1 205 ? -3.870 2.347 6.931 1.00 95.62 205 VAL A O 1
ATOM 1613 N N . TYR A 1 206 ? -1.684 1.972 7.297 1.00 96.25 206 TYR A N 1
ATOM 1614 C CA . TYR A 1 206 ? -1.777 0.526 7.100 1.00 96.25 206 TYR A CA 1
ATOM 1615 C C . TYR A 1 206 ? -2.718 -0.131 8.118 1.00 96.25 206 TYR A C 1
ATOM 1617 O O . TYR A 1 206 ? -3.625 -0.872 7.734 1.00 96.25 206 TYR A O 1
ATOM 1625 N N . ILE A 1 207 ? -2.545 0.189 9.405 1.00 95.88 207 ILE A N 1
ATOM 1626 C CA . ILE A 1 207 ? -3.363 -0.347 10.499 1.00 95.88 207 ILE A CA 1
ATOM 1627 C C . ILE A 1 207 ? -4.845 -0.047 10.263 1.00 95.88 207 ILE A C 1
ATOM 1629 O O . ILE A 1 207 ? -5.698 -0.922 10.384 1.00 95.88 207 ILE A O 1
ATOM 1633 N N . LYS A 1 208 ? -5.159 1.200 9.908 1.00 96.88 208 LYS A N 1
ATOM 1634 C CA . LYS A 1 208 ? -6.540 1.658 9.769 1.00 96.88 208 LYS A CA 1
ATOM 1635 C C . LYS A 1 208 ? -7.242 1.092 8.536 1.00 96.88 208 LYS A C 1
ATOM 1637 O O . LYS A 1 208 ? -8.437 0.824 8.604 1.00 96.88 208 LYS A O 1
ATOM 1642 N N . GLU A 1 209 ? -6.529 0.961 7.421 1.00 96.06 209 GLU A N 1
ATOM 1643 C CA . GLU A 1 209 ? -7.150 0.691 6.119 1.00 96.06 209 GLU A CA 1
ATOM 1644 C C . GLU A 1 209 ? -6.968 -0.758 5.640 1.00 96.06 209 GLU A C 1
ATOM 1646 O O . GLU A 1 209 ? -7.814 -1.254 4.899 1.00 96.06 209 GLU A O 1
ATOM 1651 N N . LEU A 1 210 ? -5.894 -1.452 6.040 1.00 94.19 210 LEU A N 1
ATOM 1652 C CA . LEU A 1 210 ? -5.552 -2.780 5.502 1.00 94.19 210 LEU A CA 1
ATOM 1653 C C . LEU A 1 210 ? -5.451 -3.884 6.547 1.00 94.19 210 LEU A C 1
ATOM 1655 O O . LEU A 1 210 ? -5.670 -5.038 6.193 1.00 94.19 210 LEU A O 1
ATOM 1659 N N . TRP A 1 211 ? -5.182 -3.569 7.814 1.00 94.00 211 TRP A N 1
ATOM 1660 C CA . TRP A 1 211 ? -4.954 -4.594 8.843 1.00 94.00 211 TRP A CA 1
ATOM 1661 C C . TRP A 1 211 ? -6.106 -5.585 8.999 1.00 94.00 211 TRP A C 1
ATOM 1663 O O . TRP A 1 211 ? -5.880 -6.778 9.153 1.00 94.00 211 TRP A O 1
ATOM 1673 N N . GLY A 1 212 ? -7.350 -5.103 8.924 1.00 91.38 212 GLY A N 1
ATOM 1674 C CA . GLY A 1 212 ? -8.535 -5.960 9.036 1.00 91.38 212 GLY A CA 1
ATOM 1675 C C . GLY A 1 212 ? -8.750 -6.898 7.844 1.00 91.38 212 GLY A C 1
ATOM 1676 O O . GLY A 1 212 ? -9.543 -7.825 7.946 1.00 91.38 212 GLY A O 1
ATOM 1677 N N . ILE A 1 213 ? -8.075 -6.646 6.722 1.00 89.06 213 ILE A N 1
ATOM 1678 C CA . ILE A 1 213 ? -8.145 -7.470 5.509 1.00 89.06 213 ILE A CA 1
ATOM 1679 C C . ILE A 1 213 ? -6.917 -8.376 5.427 1.00 89.06 213 ILE A C 1
ATOM 1681 O O . ILE A 1 213 ? -7.009 -9.517 4.986 1.00 89.06 213 ILE A O 1
ATOM 1685 N N . ASN A 1 214 ? -5.763 -7.852 5.828 1.00 88.62 214 ASN A N 1
ATOM 1686 C CA . ASN A 1 214 ? -4.487 -8.517 5.692 1.00 88.62 214 ASN A CA 1
ATOM 1687 C C . ASN A 1 214 ? -3.564 -8.166 6.870 1.00 88.62 214 ASN A C 1
ATOM 1689 O O . ASN A 1 214 ? -2.749 -7.240 6.763 1.00 88.62 214 ASN A O 1
ATOM 1693 N N . PRO A 1 215 ? -3.692 -8.877 7.998 1.00 91.25 215 PRO A N 1
ATOM 1694 C CA . PRO A 1 215 ? -2.744 -8.750 9.088 1.00 91.25 215 PRO A CA 1
ATOM 1695 C C . PRO A 1 215 ? -1.394 -9.345 8.663 1.00 91.25 215 PRO A C 1
ATOM 1697 O O . PRO A 1 215 ? -1.319 -10.452 8.140 1.00 91.25 215 PRO A O 1
ATOM 1700 N N . ILE A 1 216 ? -0.319 -8.594 8.885 1.00 92.94 216 ILE A N 1
ATOM 1701 C CA . ILE A 1 216 ? 1.067 -9.069 8.737 1.00 92.94 216 ILE A CA 1
ATOM 1702 C C . ILE A 1 216 ? 1.724 -9.128 10.119 1.00 92.94 216 ILE A C 1
ATOM 1704 O O . ILE A 1 216 ? 1.055 -8.904 11.127 1.00 92.94 216 ILE A O 1
ATOM 1708 N N . ASN A 1 217 ? 3.030 -9.400 10.193 1.00 93.25 217 ASN A N 1
ATOM 1709 C CA . ASN A 1 217 ? 3.740 -9.430 11.471 1.00 93.25 217 ASN A CA 1
ATOM 1710 C C . ASN A 1 217 ? 3.543 -8.097 12.245 1.00 93.25 217 ASN A C 1
ATOM 1712 O O . ASN A 1 217 ? 3.975 -7.042 11.761 1.00 93.25 217 ASN A O 1
ATOM 1716 N N . PRO A 1 218 ? 2.926 -8.113 13.446 1.00 93.50 218 PRO A N 1
ATOM 1717 C CA . PRO A 1 218 ? 2.604 -6.906 14.211 1.00 93.50 218 PRO A CA 1
ATOM 1718 C C . PRO A 1 218 ? 3.828 -6.123 14.673 1.00 93.50 218 PRO A C 1
ATOM 1720 O O . PRO A 1 218 ? 3.708 -4.920 14.897 1.00 93.50 218 PRO A O 1
ATOM 1723 N N . ALA A 1 219 ? 5.011 -6.739 14.731 1.00 93.69 219 ALA A N 1
ATOM 1724 C CA . ALA A 1 219 ? 6.260 -6.036 15.008 1.00 93.69 219 ALA A CA 1
ATOM 1725 C C . ALA A 1 219 ? 6.519 -4.898 14.006 1.00 93.69 219 ALA A C 1
ATOM 1727 O O . ALA A 1 219 ? 7.086 -3.875 14.370 1.00 93.69 219 ALA A O 1
ATOM 1728 N N . THR A 1 220 ? 6.034 -5.015 12.764 1.00 93.62 220 THR A N 1
ATOM 1729 C CA . THR A 1 220 ? 6.149 -3.944 11.754 1.00 93.62 220 THR A CA 1
ATOM 1730 C C . THR A 1 220 ? 5.292 -2.716 12.041 1.00 93.62 220 THR A C 1
ATOM 1732 O O . THR A 1 220 ? 5.466 -1.683 11.399 1.00 93.62 220 THR A O 1
ATOM 1735 N N . THR A 1 221 ? 4.371 -2.793 13.003 1.00 91.56 221 THR A N 1
ATOM 1736 C CA . THR A 1 221 ? 3.604 -1.622 13.440 1.00 91.56 221 THR A CA 1
ATOM 1737 C C . THR A 1 221 ? 4.393 -0.751 14.418 1.00 91.56 221 THR A C 1
ATOM 1739 O O . THR A 1 221 ? 4.111 0.447 14.526 1.00 91.56 221 THR A O 1
ATOM 1742 N N . GLU A 1 222 ? 5.416 -1.316 15.072 1.00 95.62 222 GLU A N 1
ATOM 1743 C CA . GLU A 1 222 ? 6.346 -0.579 15.920 1.00 95.62 222 GLU A CA 1
ATOM 1744 C C . GLU A 1 222 ? 7.354 0.188 15.062 1.00 95.62 222 GLU A C 1
ATOM 1746 O O . GLU A 1 222 ? 8.106 -0.385 14.278 1.00 95.62 222 GLU A O 1
ATO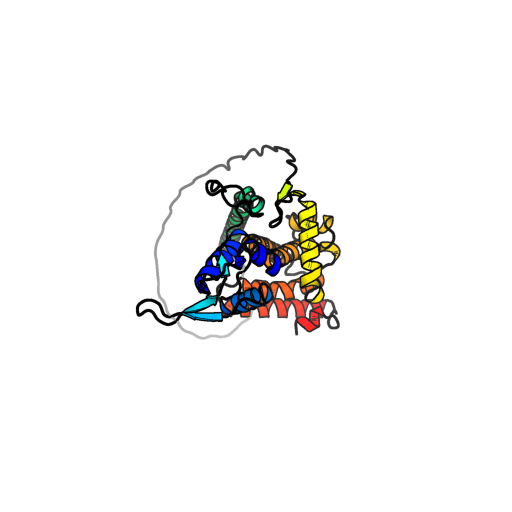M 1751 N N . VAL A 1 223 ? 7.402 1.507 15.239 1.00 94.00 223 VAL A N 1
ATOM 1752 C CA . VAL A 1 223 ? 8.160 2.425 14.371 1.00 94.00 223 VAL A CA 1
ATOM 1753 C C . VAL A 1 223 ? 9.653 2.098 14.319 1.00 94.00 223 VAL A C 1
ATOM 1755 O O . VAL A 1 223 ? 10.252 2.166 13.251 1.00 94.00 223 VAL A O 1
ATOM 1758 N N . GLU A 1 224 ? 10.252 1.717 15.450 1.00 95.06 224 GLU A N 1
ATOM 1759 C CA . GLU A 1 224 ? 11.676 1.366 15.524 1.00 95.06 224 GLU A CA 1
ATOM 1760 C C . GLU A 1 224 ? 11.994 0.082 14.747 1.00 95.06 224 GLU A C 1
ATOM 1762 O O . GLU A 1 224 ? 13.022 -0.004 14.077 1.00 95.06 224 GLU A O 1
ATOM 1767 N N . LEU A 1 225 ? 11.109 -0.916 14.806 1.00 96.44 225 LEU A N 1
ATOM 1768 C CA . LEU A 1 225 ? 11.279 -2.172 14.077 1.00 96.44 225 LEU A CA 1
ATOM 1769 C C . LEU A 1 225 ? 10.962 -1.999 12.593 1.00 96.44 225 LEU A C 1
ATOM 1771 O O . LEU A 1 225 ? 11.692 -2.535 11.763 1.00 96.44 225 LEU A O 1
ATOM 1775 N N . LEU A 1 226 ? 9.950 -1.194 12.259 1.00 95.81 226 LEU A N 1
ATOM 1776 C CA . LEU A 1 226 ? 9.647 -0.801 10.886 1.00 95.81 226 LEU A CA 1
ATOM 1777 C C . LEU A 1 226 ? 10.843 -0.094 10.242 1.00 95.81 226 LEU A C 1
ATOM 1779 O O . LEU A 1 226 ? 11.270 -0.481 9.160 1.00 95.81 226 LEU A O 1
ATOM 1783 N N . TRP A 1 227 ? 11.425 0.899 10.923 1.00 93.38 227 TRP A N 1
ATOM 1784 C CA . TRP A 1 227 ? 12.617 1.610 10.450 1.00 93.38 227 TRP A CA 1
ATOM 1785 C C . TRP A 1 227 ? 13.779 0.647 10.193 1.00 93.38 227 TRP A C 1
ATOM 1787 O O . TRP A 1 227 ? 14.348 0.636 9.102 1.00 93.38 227 TRP A O 1
ATOM 1797 N N . ARG A 1 228 ? 14.089 -0.221 11.166 1.00 94.31 228 ARG A N 1
ATOM 1798 C CA . ARG A 1 228 ? 15.150 -1.232 11.029 1.00 94.31 228 ARG A CA 1
ATOM 1799 C C . ARG A 1 228 ? 14.884 -2.212 9.893 1.00 94.31 228 ARG A C 1
ATOM 1801 O O . ARG A 1 228 ? 15.819 -2.579 9.192 1.00 94.31 228 ARG A O 1
ATOM 1808 N N . GLY A 1 229 ? 13.639 -2.648 9.722 1.00 95.12 229 GLY A N 1
ATOM 1809 C CA . GL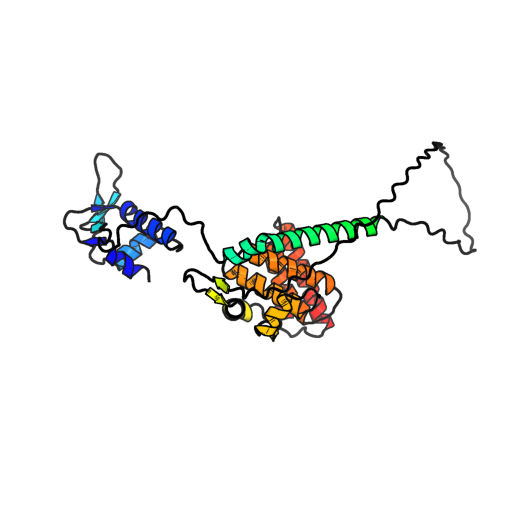Y A 1 229 ? 13.252 -3.577 8.668 1.00 95.12 229 GLY A CA 1
ATOM 1810 C C . GLY A 1 229 ? 13.402 -2.962 7.281 1.00 95.12 229 GLY A C 1
ATOM 1811 O O . GLY A 1 229 ? 13.999 -3.582 6.410 1.00 95.12 229 GLY A O 1
ATOM 1812 N N . VAL A 1 230 ? 12.921 -1.730 7.089 1.00 93.06 230 VAL A N 1
ATOM 1813 C CA . VAL A 1 230 ? 12.994 -1.019 5.799 1.00 93.06 230 VAL A CA 1
ATOM 1814 C C . VAL A 1 230 ? 14.434 -0.757 5.358 1.00 93.06 230 VAL A C 1
ATOM 1816 O O . VAL A 1 230 ? 14.722 -0.835 4.168 1.00 93.06 230 VAL A O 1
ATOM 1819 N N . LEU A 1 231 ? 15.327 -0.449 6.300 1.00 91.31 231 LEU A N 1
ATOM 1820 C CA . LEU A 1 231 ? 16.737 -0.170 6.016 1.00 91.31 231 LEU A CA 1
ATOM 1821 C C . LEU A 1 231 ? 17.627 -1.420 6.021 1.00 91.31 231 LEU A C 1
ATOM 1823 O O . LEU A 1 231 ? 18.840 -1.315 5.837 1.00 91.31 231 LEU A O 1
ATOM 1827 N N . SER A 1 232 ? 17.068 -2.605 6.270 1.00 92.25 232 SER A N 1
ATOM 1828 C CA . SER A 1 232 ? 17.881 -3.808 6.390 1.00 92.25 232 SER A CA 1
ATOM 1829 C C . SER A 1 232 ? 18.374 -4.280 5.026 1.00 92.25 232 SER A C 1
ATOM 1831 O O . SER A 1 232 ? 17.591 -4.675 4.167 1.00 92.25 232 SER A O 1
ATOM 1833 N N . ALA A 1 233 ? 19.694 -4.337 4.855 1.00 90.88 233 ALA A N 1
ATOM 1834 C CA . ALA A 1 233 ? 20.300 -5.021 3.713 1.00 90.88 233 ALA A CA 1
ATOM 1835 C C . ALA A 1 233 ? 20.173 -6.554 3.821 1.00 90.88 233 ALA A C 1
ATOM 1837 O O . ALA A 1 233 ? 20.233 -7.265 2.817 1.00 90.88 233 ALA A O 1
ATOM 1838 N N . GLN A 1 234 ? 20.012 -7.083 5.039 1.00 94.56 234 GLN A N 1
ATOM 1839 C CA . GLN A 1 234 ? 19.883 -8.517 5.276 1.00 94.56 234 GLN A CA 1
ATOM 1840 C C . GLN A 1 234 ? 18.427 -8.953 5.129 1.00 94.56 234 GLN A C 1
ATOM 1842 O O . GLN A 1 234 ? 17.510 -8.374 5.711 1.00 94.56 234 GLN A O 1
ATOM 1847 N N . SER A 1 235 ? 18.209 -10.025 4.372 1.00 94.12 235 SER A N 1
ATOM 1848 C CA . SER A 1 235 ? 16.863 -10.560 4.192 1.00 94.12 235 SER A CA 1
ATOM 1849 C C . SER A 1 235 ? 16.380 -11.253 5.459 1.00 94.12 235 SER A C 1
ATOM 1851 O O . SER A 1 235 ? 16.995 -12.197 5.943 1.00 94.12 235 SER A O 1
ATOM 1853 N N . SER A 1 236 ? 15.263 -10.763 5.987 1.00 96.44 236 SER A N 1
ATOM 1854 C CA . SER A 1 236 ? 14.577 -11.288 7.167 1.00 96.44 236 SER A CA 1
ATOM 1855 C C . SER A 1 236 ? 13.069 -11.122 6.999 1.00 96.44 236 SER A C 1
ATOM 1857 O O . SER A 1 236 ? 12.618 -10.295 6.199 1.00 96.44 236 SER A O 1
ATOM 1859 N N . THR A 1 237 ? 12.275 -11.882 7.755 1.00 95.88 237 THR A N 1
ATOM 1860 C CA . THR A 1 237 ? 10.810 -11.737 7.762 1.00 95.88 237 THR A CA 1
ATOM 1861 C C . THR A 1 237 ? 10.396 -10.321 8.163 1.00 95.88 237 THR A C 1
ATOM 1863 O O . THR A 1 237 ? 9.490 -9.755 7.551 1.00 95.88 237 THR A O 1
ATOM 1866 N N . LEU A 1 238 ? 11.124 -9.690 9.093 1.00 96.56 238 LEU A N 1
ATOM 1867 C CA . LEU A 1 238 ? 10.931 -8.286 9.466 1.00 96.56 238 LEU A CA 1
ATOM 1868 C C . LEU A 1 238 ? 11.190 -7.320 8.300 1.00 96.56 238 LEU A C 1
ATOM 1870 O O . LEU A 1 238 ? 10.380 -6.424 8.071 1.00 96.56 238 LEU A O 1
ATOM 1874 N N . ALA A 1 239 ? 12.287 -7.485 7.554 1.00 96.88 239 ALA A N 1
ATOM 1875 C CA . ALA A 1 239 ? 12.577 -6.641 6.391 1.00 96.88 239 ALA A CA 1
ATOM 1876 C C . ALA A 1 239 ? 11.507 -6.808 5.298 1.00 96.88 239 ALA A C 1
ATOM 1878 O O . ALA A 1 239 ? 10.938 -5.831 4.811 1.00 96.88 239 ALA A O 1
ATOM 1879 N N . LEU A 1 240 ? 11.145 -8.059 4.993 1.00 97.06 240 LEU A N 1
ATOM 1880 C CA . LEU A 1 240 ? 10.105 -8.404 4.024 1.00 97.06 240 LEU A CA 1
ATOM 1881 C C . LEU A 1 240 ? 8.752 -7.754 4.363 1.00 97.06 240 LEU A C 1
ATOM 1883 O O . LEU A 1 240 ? 8.157 -7.065 3.530 1.00 97.06 240 LEU A O 1
ATOM 1887 N N . THR A 1 241 ? 8.270 -7.973 5.587 1.00 96.94 241 THR A N 1
ATOM 1888 C CA . THR A 1 241 ? 6.984 -7.446 6.070 1.00 96.94 241 THR A CA 1
ATOM 1889 C C . THR A 1 241 ? 6.999 -5.917 6.153 1.00 96.94 241 THR A C 1
ATOM 1891 O O . THR A 1 241 ? 6.020 -5.278 5.767 1.00 96.94 241 THR A O 1
ATOM 1894 N N . SER A 1 242 ? 8.123 -5.315 6.556 1.00 97.44 242 SER A N 1
ATOM 1895 C CA . SER A 1 242 ? 8.296 -3.858 6.609 1.00 97.44 242 SER A CA 1
ATOM 1896 C C . SER A 1 242 ? 8.212 -3.220 5.222 1.00 97.44 242 SER A C 1
ATOM 1898 O O . SER A 1 242 ? 7.438 -2.285 5.013 1.00 97.44 242 SER A O 1
ATOM 1900 N N . CYS A 1 243 ? 8.937 -3.754 4.232 1.00 97.38 243 CYS A N 1
ATOM 1901 C CA . CYS A 1 243 ? 8.851 -3.273 2.854 1.00 97.38 243 CYS A CA 1
ATOM 1902 C C . CYS A 1 243 ? 7.436 -3.443 2.278 1.00 97.38 243 CYS A C 1
ATOM 1904 O O . CYS A 1 243 ? 6.935 -2.559 1.579 1.00 97.38 243 CYS A O 1
ATOM 1906 N N . LEU A 1 244 ? 6.747 -4.545 2.586 1.00 97.44 244 LEU A N 1
ATOM 1907 C CA . LEU A 1 244 ? 5.371 -4.743 2.134 1.00 97.44 244 LEU A CA 1
ATOM 1908 C C . LEU A 1 244 ? 4.399 -3.726 2.761 1.00 97.44 244 LEU A C 1
ATOM 1910 O O . LEU A 1 244 ? 3.542 -3.186 2.049 1.00 97.44 244 LEU A O 1
ATOM 1914 N N . LEU A 1 245 ? 4.535 -3.445 4.061 1.00 97.06 245 LEU A N 1
ATOM 1915 C CA . LEU A 1 245 ? 3.761 -2.412 4.754 1.00 97.06 245 LEU A CA 1
ATOM 1916 C C . LEU A 1 245 ? 3.964 -1.060 4.069 1.00 97.06 245 LEU A C 1
ATOM 1918 O O . LEU A 1 245 ? 2.989 -0.425 3.654 1.00 97.06 245 LEU A O 1
ATOM 1922 N N . MET A 1 246 ? 5.226 -0.663 3.876 1.00 96.75 246 MET A N 1
ATOM 1923 C CA . MET A 1 246 ? 5.586 0.597 3.223 1.00 96.75 246 MET A CA 1
ATOM 1924 C C . MET A 1 246 ? 5.018 0.688 1.807 1.00 96.75 246 MET A C 1
ATOM 1926 O O . MET A 1 246 ? 4.467 1.725 1.434 1.00 96.75 246 MET A O 1
ATOM 1930 N N . SER A 1 247 ? 5.095 -0.397 1.033 1.00 96.69 247 SER A N 1
ATOM 1931 C CA . SER A 1 247 ? 4.507 -0.482 -0.306 1.00 96.69 247 SER A CA 1
ATOM 1932 C C . SER A 1 247 ? 3.001 -0.221 -0.276 1.00 96.69 247 SER A C 1
ATOM 1934 O O . SER A 1 247 ? 2.492 0.652 -0.982 1.00 96.69 247 SER A O 1
ATOM 1936 N N . SER A 1 248 ? 2.289 -0.962 0.571 1.00 96.81 248 SER A N 1
ATOM 1937 C CA . SER A 1 248 ? 0.826 -0.954 0.636 1.00 96.81 248 SER A CA 1
ATOM 1938 C C . SER A 1 248 ? 0.284 0.393 1.120 1.00 96.81 248 SER A C 1
ATOM 1940 O O . SER A 1 248 ? -0.628 0.963 0.522 1.00 96.81 248 SER A O 1
ATOM 1942 N N . ALA A 1 249 ? 0.885 0.953 2.169 1.00 96.19 249 ALA A N 1
ATOM 1943 C CA . ALA A 1 249 ? 0.510 2.265 2.678 1.00 96.19 249 ALA A CA 1
ATOM 1944 C C . ALA A 1 249 ? 0.854 3.386 1.685 1.00 96.19 249 ALA A C 1
ATOM 1946 O O . ALA A 1 249 ? 0.036 4.275 1.454 1.00 96.19 249 ALA A O 1
ATOM 1947 N N . SER A 1 250 ? 2.019 3.322 1.028 1.00 94.25 250 SER A N 1
ATOM 1948 C CA . SER A 1 250 ? 2.392 4.283 -0.022 1.00 94.25 250 SER A CA 1
ATOM 1949 C C . SER A 1 250 ? 1.401 4.273 -1.179 1.00 94.25 250 SER A C 1
ATOM 1951 O O . SER A 1 250 ? 1.034 5.339 -1.676 1.00 94.25 250 SER A O 1
ATOM 1953 N N . PHE A 1 251 ? 0.915 3.093 -1.573 1.00 95.81 251 PHE A N 1
ATOM 1954 C CA . PHE A 1 251 ? -0.142 2.968 -2.571 1.00 95.81 251 PHE A CA 1
ATOM 1955 C C . PHE A 1 251 ? -1.425 3.686 -2.128 1.00 95.81 251 PHE A C 1
ATOM 1957 O O . PHE A 1 251 ? -1.956 4.495 -2.889 1.00 95.81 251 PHE A O 1
ATOM 1964 N N . LEU A 1 252 ? -1.889 3.459 -0.894 1.00 94.94 252 LEU A N 1
ATOM 1965 C CA . LEU A 1 252 ? -3.111 4.087 -0.371 1.00 94.94 252 LEU A CA 1
ATOM 1966 C C . LEU A 1 252 ? -3.009 5.611 -0.273 1.00 94.94 252 LEU A C 1
ATOM 1968 O O . LEU A 1 252 ? -3.996 6.320 -0.458 1.00 94.94 252 LEU A O 1
ATOM 1972 N N . MET A 1 253 ? -1.808 6.124 -0.028 1.00 93.31 253 MET A N 1
ATOM 1973 C CA . MET A 1 253 ? -1.531 7.559 -0.037 1.00 93.31 253 MET A CA 1
ATOM 1974 C C . MET A 1 253 ? -1.399 8.147 -1.457 1.00 93.31 253 MET A C 1
ATOM 1976 O O . MET A 1 253 ? -1.211 9.354 -1.605 1.00 93.31 253 MET A O 1
ATOM 1980 N N . GLY A 1 254 ? -1.481 7.325 -2.510 1.00 91.25 254 GLY A N 1
ATOM 1981 C CA . GLY A 1 254 ? -1.319 7.739 -3.908 1.00 91.25 254 GLY A CA 1
ATOM 1982 C C . GLY A 1 254 ? 0.139 7.908 -4.357 1.00 91.25 254 GLY A C 1
ATOM 1983 O O . GLY A 1 254 ? 0.398 8.431 -5.443 1.00 91.25 254 GLY A O 1
ATOM 1984 N N . HIS A 1 255 ? 1.109 7.461 -3.555 1.00 90.00 255 HIS A N 1
ATOM 1985 C CA . HIS A 1 255 ? 2.542 7.539 -3.847 1.00 90.00 255 HIS A CA 1
ATOM 1986 C C . HIS A 1 255 ? 3.023 6.322 -4.645 1.00 90.00 255 HIS A C 1
ATOM 1988 O O . HIS A 1 255 ? 3.784 5.481 -4.169 1.00 90.00 255 HIS A O 1
ATOM 1994 N N . TRP A 1 256 ? 2.596 6.253 -5.904 1.00 90.12 256 TRP A N 1
ATOM 1995 C CA . TRP A 1 256 ? 2.845 5.116 -6.790 1.00 90.12 256 TRP A CA 1
ATOM 1996 C C . TRP A 1 256 ? 4.312 4.703 -6.991 1.00 90.12 256 TRP A C 1
ATOM 1998 O O . TRP A 1 256 ? 4.593 3.506 -6.889 1.00 90.12 256 TRP A O 1
ATOM 2008 N N . PRO A 1 257 ? 5.263 5.622 -7.263 1.00 88.94 257 PRO A N 1
ATOM 2009 C CA . PRO A 1 257 ? 6.664 5.237 -7.438 1.00 88.94 257 PRO A CA 1
ATOM 2010 C C . PRO A 1 257 ? 7.267 4.628 -6.170 1.00 88.94 257 PRO A C 1
ATOM 2012 O O . PRO A 1 257 ? 7.960 3.618 -6.249 1.00 88.94 257 PRO A O 1
ATOM 2015 N N . LEU A 1 258 ? 6.948 5.207 -5.008 1.00 88.69 258 LEU A N 1
ATOM 2016 C CA . LEU A 1 258 ? 7.430 4.738 -3.710 1.00 88.69 258 LEU A CA 1
ATOM 2017 C C . LEU A 1 258 ? 6.842 3.367 -3.362 1.00 88.69 258 LEU A C 1
ATOM 2019 O O . LEU A 1 258 ? 7.570 2.469 -2.949 1.00 88.69 258 LEU A O 1
ATOM 2023 N N . ALA A 1 259 ? 5.545 3.182 -3.624 1.00 95.25 259 ALA A N 1
ATOM 2024 C CA . ALA A 1 259 ? 4.886 1.891 -3.474 1.00 95.25 259 ALA A CA 1
ATOM 2025 C C . ALA A 1 259 ? 5.598 0.806 -4.297 1.00 95.25 259 ALA A C 1
ATOM 2027 O O . ALA A 1 259 ? 6.006 -0.226 -3.773 1.00 95.25 259 ALA A O 1
ATOM 2028 N N . LYS A 1 260 ? 5.848 1.085 -5.583 1.00 91.19 260 LYS A N 1
ATOM 2029 C CA . LYS A 1 260 ? 6.533 0.151 -6.483 1.00 91.19 260 LYS A CA 1
ATOM 2030 C C . LYS A 1 260 ? 7.984 -0.123 -6.070 1.00 91.19 260 LYS A C 1
ATOM 2032 O O . LYS A 1 260 ? 8.454 -1.245 -6.254 1.00 91.19 260 LYS A O 1
ATOM 2037 N N . HIS A 1 261 ? 8.696 0.872 -5.539 1.00 91.75 261 HIS A N 1
ATOM 2038 C CA . HIS A 1 261 ? 10.052 0.700 -5.014 1.00 91.75 261 HIS A CA 1
ATOM 2039 C C . HIS A 1 261 ? 10.068 -0.290 -3.843 1.00 91.75 261 HIS A C 1
ATOM 2041 O O . HIS A 1 261 ? 10.717 -1.332 -3.943 1.00 91.75 261 HIS A O 1
ATOM 2047 N N . TYR A 1 262 ? 9.271 -0.046 -2.801 1.00 96.06 262 TYR A N 1
ATOM 2048 C CA . TYR A 1 262 ? 9.221 -0.946 -1.649 1.00 96.06 262 TYR A CA 1
ATOM 2049 C C . TYR A 1 262 ? 8.649 -2.323 -1.988 1.00 96.06 262 TYR A C 1
ATOM 2051 O O . TYR A 1 262 ? 9.103 -3.324 -1.442 1.00 96.06 262 TYR A O 1
ATOM 2059 N N . PHE A 1 263 ? 7.727 -2.418 -2.949 1.00 96.19 263 PHE A N 1
ATOM 2060 C CA . PHE A 1 263 ? 7.277 -3.708 -3.466 1.00 96.19 263 PHE A CA 1
ATOM 2061 C C . PHE A 1 263 ? 8.431 -4.528 -4.065 1.00 96.19 263 PHE A C 1
ATOM 2063 O O . PHE A 1 263 ? 8.526 -5.735 -3.843 1.00 96.19 263 PHE A O 1
ATOM 2070 N N . ARG A 1 264 ? 9.336 -3.890 -4.819 1.00 91.06 264 ARG A N 1
ATOM 2071 C CA . ARG A 1 264 ? 10.516 -4.568 -5.378 1.00 91.06 264 ARG A CA 1
ATOM 2072 C C . ARG A 1 264 ? 11.485 -5.006 -4.284 1.00 91.06 264 ARG A C 1
ATOM 2074 O O . ARG A 1 264 ? 11.995 -6.118 -4.379 1.00 91.06 264 ARG A O 1
ATOM 2081 N N . MET A 1 265 ? 11.690 -4.184 -3.254 1.00 93.56 265 MET A N 1
ATOM 2082 C CA . MET A 1 265 ? 12.493 -4.567 -2.086 1.00 93.56 265 MET A CA 1
ATOM 2083 C C . MET A 1 265 ? 11.881 -5.761 -1.348 1.00 93.56 265 MET A C 1
ATOM 2085 O O . MET A 1 265 ? 12.569 -6.747 -1.102 1.00 93.56 265 MET A O 1
ATOM 2089 N N . ALA A 1 266 ? 10.567 -5.745 -1.102 1.00 96.38 266 ALA A N 1
ATOM 2090 C CA . ALA A 1 266 ? 9.860 -6.878 -0.509 1.00 96.38 266 ALA A CA 1
ATOM 2091 C C . ALA A 1 266 ? 10.064 -8.155 -1.344 1.00 96.38 266 ALA A C 1
ATOM 2093 O O . ALA A 1 266 ? 10.423 -9.202 -0.813 1.00 96.38 266 ALA A O 1
ATOM 2094 N N . ARG A 1 267 ? 9.934 -8.071 -2.675 1.00 94.56 267 ARG A N 1
ATOM 2095 C CA . ARG A 1 267 ? 10.218 -9.208 -3.567 1.00 94.56 267 ARG A CA 1
ATOM 2096 C C . ARG A 1 267 ? 11.668 -9.681 -3.506 1.00 94.56 267 ARG A C 1
ATOM 2098 O O . ARG A 1 267 ? 11.901 -10.878 -3.652 1.00 94.56 267 ARG A O 1
ATOM 2105 N N . HIS A 1 268 ? 12.627 -8.774 -3.335 1.00 90.75 268 HIS A N 1
ATOM 2106 C CA . HIS A 1 268 ? 14.028 -9.143 -3.176 1.00 90.75 268 HIS A CA 1
ATOM 2107 C C . HIS A 1 268 ? 14.238 -9.966 -1.902 1.00 90.75 268 HIS A C 1
ATOM 2109 O O . HIS A 1 268 ? 14.788 -11.062 -1.995 1.00 90.75 268 HIS A O 1
ATOM 2115 N N . HIS A 1 269 ? 13.724 -9.496 -0.761 1.00 93.56 269 HIS A N 1
ATOM 2116 C CA . HIS A 1 269 ? 13.804 -10.232 0.501 1.00 93.56 269 HIS A CA 1
ATOM 2117 C C . HIS A 1 269 ? 13.090 -11.583 0.431 1.00 93.56 269 HIS A C 1
ATOM 2119 O O . HIS A 1 269 ? 13.646 -12.590 0.863 1.00 93.56 269 HIS A O 1
ATOM 2125 N N . LEU A 1 270 ? 11.902 -11.638 -0.184 1.00 93.00 270 LEU A N 1
ATOM 2126 C CA . LEU A 1 270 ? 11.189 -12.900 -0.386 1.00 93.00 270 LEU A CA 1
ATOM 2127 C C . LEU A 1 270 ? 12.006 -13.898 -1.215 1.00 93.00 270 LEU A C 1
ATOM 2129 O O . LEU A 1 270 ? 11.983 -15.084 -0.919 1.00 93.00 270 LEU A O 1
ATOM 2133 N N . GLY A 1 271 ? 12.733 -13.433 -2.235 1.00 87.94 271 GLY A N 1
ATOM 2134 C CA . GLY A 1 271 ? 13.568 -14.303 -3.065 1.00 87.94 271 GLY A CA 1
ATOM 2135 C C . GLY A 1 271 ? 14.666 -15.027 -2.282 1.00 87.94 271 GLY A C 1
ATOM 2136 O O . GLY A 1 271 ? 15.041 -16.128 -2.662 1.00 87.94 271 GLY A O 1
ATOM 2137 N N . VAL A 1 272 ? 15.152 -14.436 -1.186 1.00 90.50 272 VAL A N 1
ATOM 2138 C CA . VAL A 1 272 ? 16.146 -15.059 -0.293 1.00 90.50 272 VAL A CA 1
ATOM 2139 C C . VAL A 1 272 ? 15.480 -15.965 0.743 1.00 90.50 272 VAL A C 1
ATOM 2141 O O . VAL A 1 272 ? 16.043 -16.982 1.127 1.00 90.50 272 VAL A O 1
ATOM 2144 N N . LEU A 1 273 ? 14.275 -15.611 1.189 1.00 89.31 273 LEU A N 1
ATOM 2145 C CA . LEU A 1 273 ? 13.525 -16.352 2.208 1.00 89.31 273 LEU A CA 1
ATOM 2146 C C . LEU A 1 273 ? 12.674 -17.491 1.626 1.00 89.31 273 LEU A C 1
ATOM 2148 O O . LEU A 1 273 ? 11.954 -18.156 2.367 1.00 89.31 273 LEU A O 1
ATOM 2152 N N . PHE A 1 274 ? 12.728 -17.703 0.312 1.00 79.75 274 PHE A N 1
ATOM 2153 C CA . PHE A 1 274 ? 11.763 -18.512 -0.429 1.00 79.75 274 PHE A CA 1
ATOM 2154 C C . PHE A 1 274 ? 11.655 -19.964 0.064 1.00 79.75 274 PHE A C 1
ATOM 2156 O O . PHE A 1 274 ? 10.566 -20.530 0.064 1.00 79.75 274 PHE A O 1
ATOM 2163 N N . ASP A 1 275 ? 12.761 -20.531 0.547 1.00 81.19 275 ASP A N 1
ATOM 2164 C CA . ASP A 1 275 ? 12.836 -21.921 1.014 1.00 81.19 275 ASP A CA 1
ATOM 2165 C C . ASP A 1 275 ? 12.477 -22.095 2.501 1.00 81.19 275 ASP A C 1
ATOM 2167 O O . ASP A 1 275 ? 12.512 -23.206 3.034 1.00 81.19 275 ASP A O 1
ATOM 2171 N N . THR A 1 276 ? 12.150 -21.009 3.208 1.00 88.06 276 THR A N 1
ATOM 2172 C CA . THR A 1 276 ? 11.840 -21.072 4.641 1.00 88.06 276 THR A CA 1
ATOM 2173 C C . THR A 1 276 ? 10.345 -21.298 4.874 1.00 88.06 276 THR A C 1
ATOM 2175 O O . THR A 1 276 ? 9.497 -20.534 4.419 1.00 88.06 276 THR A O 1
ATOM 2178 N N . ALA A 1 277 ? 10.009 -22.360 5.612 1.00 88.12 277 ALA A N 1
ATOM 2179 C CA . ALA A 1 277 ? 8.642 -22.648 6.049 1.00 88.12 277 ALA A CA 1
ATOM 2180 C C . ALA A 1 277 ? 8.294 -21.814 7.296 1.00 88.12 277 ALA A C 1
ATOM 2182 O O . ALA A 1 277 ? 8.131 -22.348 8.393 1.00 88.12 277 ALA A O 1
ATOM 2183 N N . ASP A 1 278 ? 8.253 -20.492 7.125 1.00 93.19 278 ASP A N 1
ATOM 2184 C CA . ASP A 1 278 ? 7.900 -19.537 8.174 1.00 93.19 278 ASP A CA 1
ATOM 2185 C C . ASP A 1 278 ? 6.472 -19.023 7.961 1.00 93.19 278 ASP A C 1
ATOM 2187 O O . ASP A 1 278 ? 6.099 -18.570 6.875 1.00 93.19 278 ASP A O 1
ATOM 2191 N N . TYR A 1 279 ? 5.669 -19.068 9.019 1.00 92.75 279 TYR A N 1
ATOM 2192 C CA . TYR A 1 279 ? 4.298 -18.580 9.003 1.00 92.75 279 TYR A CA 1
ATOM 2193 C C . TYR A 1 279 ? 4.196 -17.088 8.636 1.00 92.75 279 TYR A C 1
ATOM 2195 O O . TYR A 1 279 ? 3.291 -16.698 7.897 1.00 92.75 279 TYR A O 1
ATOM 2203 N N . ASP A 1 280 ? 5.153 -16.255 9.057 1.00 93.56 280 ASP A N 1
ATOM 2204 C CA . ASP A 1 280 ? 5.177 -14.833 8.701 1.00 93.56 280 ASP A CA 1
ATOM 2205 C C . ASP A 1 280 ? 5.303 -14.623 7.188 1.00 93.56 280 ASP A C 1
ATOM 2207 O O . ASP A 1 280 ? 4.775 -13.650 6.646 1.00 93.56 280 ASP A O 1
ATOM 2211 N N . ILE A 1 281 ? 5.967 -15.541 6.481 1.00 94.94 281 ILE A N 1
ATOM 2212 C CA . ILE A 1 281 ? 6.063 -15.495 5.021 1.00 94.94 281 ILE A CA 1
ATOM 2213 C C . ILE A 1 281 ? 4.701 -15.797 4.406 1.00 94.94 281 ILE A C 1
ATOM 2215 O O . ILE A 1 281 ? 4.278 -15.068 3.509 1.00 94.94 281 ILE A O 1
ATOM 2219 N N . ALA A 1 282 ? 3.972 -16.792 4.918 1.00 94.50 282 ALA A N 1
ATOM 2220 C CA . ALA A 1 282 ? 2.622 -17.097 4.445 1.00 94.50 282 ALA A CA 1
ATOM 2221 C C . ALA A 1 282 ? 1.678 -15.884 4.566 1.00 94.50 282 ALA A C 1
ATOM 2223 O O . ALA A 1 282 ? 0.991 -15.550 3.597 1.00 94.50 282 ALA A O 1
ATOM 2224 N N . CYS A 1 283 ? 1.730 -15.154 5.687 1.00 94.00 283 CYS A N 1
ATOM 2225 C CA . CYS A 1 283 ? 0.964 -13.916 5.899 1.00 94.00 283 CYS A CA 1
ATOM 2226 C C . CYS A 1 283 ? 1.272 -12.818 4.861 1.00 94.00 283 CYS A C 1
ATOM 2228 O O . CYS A 1 283 ? 0.422 -11.993 4.533 1.00 94.00 283 CYS A O 1
ATOM 2230 N N . VAL A 1 284 ? 2.491 -12.786 4.317 1.00 95.75 284 VAL A N 1
ATOM 2231 C CA . VAL A 1 284 ? 2.927 -11.800 3.310 1.00 95.75 284 VAL A CA 1
ATOM 2232 C C . VAL A 1 284 ? 2.600 -12.256 1.883 1.00 95.75 284 VAL A C 1
ATOM 2234 O O . VAL A 1 284 ? 2.458 -11.425 0.983 1.00 95.75 284 VAL A O 1
ATOM 2237 N N . LEU A 1 285 ? 2.449 -13.556 1.635 1.00 94.94 285 LEU A N 1
ATOM 2238 C CA . LEU A 1 285 ? 2.232 -14.079 0.285 1.00 94.94 285 LEU A CA 1
ATOM 2239 C C . LEU A 1 285 ? 0.864 -13.705 -0.298 1.00 94.94 285 LEU A C 1
ATOM 2241 O O . LEU A 1 285 ? 0.786 -13.351 -1.477 1.00 94.94 285 LEU A O 1
ATOM 2245 N N . LEU A 1 286 ? -0.192 -13.678 0.518 1.00 93.69 286 LEU A N 1
ATOM 2246 C CA . LEU A 1 286 ? -1.517 -13.221 0.087 1.00 93.69 286 LEU A CA 1
ATOM 2247 C C . LEU A 1 286 ? -1.511 -11.771 -0.447 1.00 93.69 286 LEU A C 1
ATOM 2249 O O . LEU A 1 286 ? -1.883 -11.565 -1.606 1.00 93.69 286 LEU A O 1
ATOM 2253 N N . PRO A 1 287 ? -1.058 -10.751 0.302 1.00 94.81 287 PRO A N 1
ATOM 2254 C CA . PRO A 1 287 ? -1.025 -9.376 -0.190 1.00 94.81 287 PRO A CA 1
ATOM 2255 C C . PRO A 1 287 ? -0.010 -9.214 -1.328 1.00 94.81 287 PRO A C 1
ATOM 2257 O O . PRO A 1 287 ? -0.277 -8.486 -2.286 1.00 94.81 287 PRO A O 1
ATOM 2260 N N . LEU A 1 288 ? 1.126 -9.926 -1.300 1.00 94.62 288 LEU A N 1
ATOM 2261 C CA . LEU A 1 288 ? 2.060 -9.941 -2.428 1.00 94.62 288 LEU A CA 1
ATOM 2262 C C . LEU A 1 288 ? 1.426 -10.486 -3.706 1.00 94.62 288 LEU A C 1
ATOM 2264 O O . LEU A 1 288 ? 1.788 -10.013 -4.785 1.00 94.62 288 LEU A O 1
ATOM 2268 N N . SER A 1 289 ? 0.483 -11.424 -3.616 1.00 95.62 289 SER A N 1
ATOM 2269 C CA . SER A 1 289 ? -0.261 -11.932 -4.771 1.00 95.62 289 SER A CA 1
ATOM 2270 C C . SER A 1 289 ? -1.083 -10.818 -5.439 1.00 95.62 289 SER A C 1
ATOM 2272 O O . SER A 1 289 ? -1.014 -10.644 -6.660 1.00 95.62 289 SER A O 1
ATOM 2274 N N . TRP A 1 290 ? -1.766 -9.981 -4.647 1.00 95.38 290 TRP A N 1
ATOM 2275 C CA . TRP A 1 290 ? -2.566 -8.856 -5.141 1.00 95.38 290 TRP A CA 1
ATOM 2276 C C . TRP A 1 290 ? -1.687 -7.786 -5.777 1.00 95.38 290 TRP A C 1
ATOM 2278 O O . TRP A 1 290 ? -1.945 -7.348 -6.900 1.00 95.38 290 TRP A O 1
ATOM 2288 N N . TRP A 1 291 ? -0.610 -7.402 -5.089 1.00 95.50 291 TRP A N 1
ATOM 2289 C CA . TRP A 1 291 ? 0.328 -6.408 -5.603 1.00 95.50 291 TRP A CA 1
ATOM 2290 C C . TRP A 1 291 ? 1.066 -6.913 -6.843 1.00 95.50 291 TRP A C 1
ATOM 2292 O O . TRP A 1 291 ? 1.262 -6.160 -7.792 1.00 95.50 291 TRP A O 1
ATOM 2302 N N . SER A 1 292 ? 1.422 -8.197 -6.897 1.00 93.31 292 SER A N 1
ATOM 2303 C CA . SER A 1 292 ? 2.064 -8.791 -8.074 1.00 93.31 292 SER A CA 1
ATOM 2304 C C . SER A 1 292 ? 1.160 -8.783 -9.293 1.00 93.31 292 SER A C 1
ATOM 2306 O O . SER A 1 292 ? 1.647 -8.505 -10.387 1.00 93.31 292 SER A O 1
ATOM 2308 N N . ARG A 1 293 ? -0.141 -9.027 -9.106 1.00 96.12 293 ARG A N 1
ATOM 2309 C CA . ARG A 1 293 ? -1.133 -8.873 -10.169 1.00 96.12 293 ARG A CA 1
ATOM 2310 C C . ARG A 1 293 ? -1.286 -7.417 -10.596 1.00 96.12 293 ARG A C 1
ATOM 2312 O O . ARG A 1 293 ? -1.328 -7.141 -11.789 1.00 96.12 293 ARG A O 1
ATOM 2319 N N . LEU A 1 294 ? -1.340 -6.491 -9.639 1.00 95.88 294 LEU A N 1
ATOM 2320 C CA . LEU A 1 294 ? -1.449 -5.057 -9.917 1.00 95.88 294 LEU A CA 1
ATOM 2321 C C . LEU A 1 294 ? -0.247 -4.519 -10.708 1.00 95.88 294 LEU A C 1
ATOM 2323 O O . LEU A 1 294 ? -0.413 -3.653 -11.562 1.00 95.88 294 LEU A O 1
ATOM 2327 N N . TYR A 1 295 ? 0.958 -5.010 -10.411 1.00 92.06 295 TYR A N 1
ATOM 2328 C CA . TYR A 1 295 ? 2.204 -4.556 -11.031 1.00 92.06 295 TYR A CA 1
ATOM 2329 C C . TYR A 1 295 ? 2.652 -5.386 -12.246 1.00 92.06 295 TYR A C 1
ATOM 2331 O O . TYR A 1 295 ? 3.741 -5.124 -12.764 1.00 92.06 295 TYR A O 1
ATOM 2339 N N . ALA A 1 296 ? 1.868 -6.374 -12.684 1.00 92.62 296 ALA A N 1
ATOM 2340 C CA . ALA A 1 296 ? 2.164 -7.168 -13.875 1.00 92.62 296 ALA A CA 1
ATOM 2341 C C . ALA A 1 296 ? 2.025 -6.339 -15.163 1.00 92.62 296 ALA A C 1
ATOM 2343 O O . ALA A 1 296 ? 1.285 -5.355 -15.206 1.00 92.62 296 ALA A O 1
ATOM 2344 N N . GLU A 1 297 ? 2.742 -6.731 -16.218 1.00 90.81 297 GLU A N 1
ATOM 2345 C CA . GLU A 1 297 ? 2.687 -6.030 -17.508 1.00 90.81 297 GLU A CA 1
ATOM 2346 C C . GLU A 1 297 ? 1.392 -6.339 -18.261 1.00 90.81 297 GLU A C 1
ATOM 2348 O O . GLU A 1 297 ? 0.899 -5.522 -19.040 1.00 90.81 297 GLU A O 1
ATOM 2353 N N . ASN A 1 298 ? 0.827 -7.519 -18.010 1.00 95.88 298 ASN A N 1
ATOM 2354 C CA . ASN A 1 298 ? -0.414 -7.978 -18.606 1.00 95.88 298 ASN A CA 1
ATOM 2355 C C . ASN A 1 298 ? -1.243 -8.810 -17.614 1.00 95.88 298 ASN A C 1
ATOM 2357 O O . ASN A 1 298 ? -0.791 -9.180 -16.529 1.00 95.88 298 ASN A O 1
ATOM 2361 N N . HIS A 1 299 ? -2.495 -9.064 -17.994 1.00 93.56 299 HIS A N 1
ATOM 2362 C CA . HIS A 1 299 ? -3.461 -9.756 -17.148 1.00 93.56 299 HIS A CA 1
ATOM 2363 C C . HIS A 1 299 ? -3.047 -11.198 -16.837 1.00 93.56 299 HIS A C 1
ATOM 2365 O O . HIS A 1 299 ? -3.11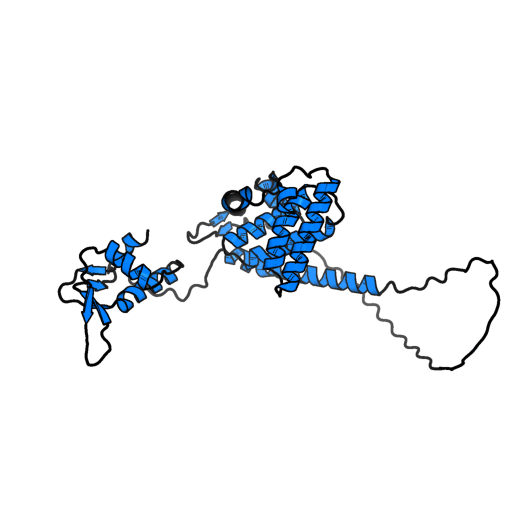7 -11.600 -15.677 1.00 93.56 299 HIS A O 1
ATOM 2371 N N . ASP A 1 300 ? -2.596 -11.940 -17.848 1.00 94.31 300 ASP A N 1
ATOM 2372 C CA . ASP A 1 300 ? -2.285 -13.366 -17.728 1.00 94.31 300 ASP A CA 1
ATOM 2373 C C . ASP A 1 300 ? -1.093 -13.591 -16.792 1.00 94.31 300 ASP A C 1
ATOM 2375 O O . ASP A 1 300 ? -1.187 -14.373 -15.848 1.00 94.31 300 ASP A O 1
ATOM 2379 N N . GLU A 1 301 ? -0.022 -12.807 -16.956 1.00 90.44 301 GLU A N 1
ATOM 2380 C CA . GLU A 1 301 ? 1.134 -12.798 -16.050 1.00 90.44 301 GLU A CA 1
ATOM 2381 C C . GLU A 1 301 ? 0.714 -12.458 -14.609 1.00 90.44 301 GLU A C 1
ATOM 2383 O O . GLU A 1 301 ? 1.196 -13.050 -13.639 1.00 90.44 301 GLU A O 1
ATOM 2388 N N . GLY A 1 302 ? -0.190 -11.487 -14.448 1.00 91.75 302 GLY A N 1
ATOM 2389 C CA . GLY A 1 302 ? -0.707 -11.103 -13.140 1.00 91.75 302 GLY A CA 1
ATOM 2390 C C . GLY A 1 302 ? -1.501 -12.221 -12.468 1.00 91.75 302 GLY A C 1
ATOM 2391 O O . GLY A 1 302 ? -1.352 -12.433 -11.264 1.00 91.75 302 GLY A O 1
ATOM 2392 N N . MET A 1 303 ? -2.312 -12.948 -13.238 1.00 94.56 303 MET A N 1
ATOM 2393 C CA . MET A 1 303 ? -3.071 -14.101 -12.756 1.00 94.56 303 MET A CA 1
ATOM 2394 C C . MET A 1 303 ? -2.155 -15.264 -12.377 1.00 94.56 303 MET A C 1
ATOM 2396 O O . MET A 1 303 ? -2.316 -15.823 -11.295 1.00 94.56 303 MET A O 1
ATOM 2400 N N . GLU A 1 304 ? -1.162 -15.583 -13.207 1.00 89.81 304 GLU A N 1
ATOM 2401 C CA . GLU A 1 304 ? -0.187 -16.642 -12.931 1.00 89.81 304 GLU A CA 1
ATOM 2402 C C . GLU A 1 304 ? 0.581 -16.369 -11.630 1.00 89.81 304 GLU A C 1
ATOM 2404 O O . GLU A 1 304 ? 0.641 -17.223 -10.744 1.00 89.81 304 GLU A O 1
ATOM 2409 N N . LYS A 1 305 ? 1.088 -15.140 -11.453 1.00 89.50 305 LYS A N 1
ATOM 2410 C CA . LYS A 1 305 ? 1.765 -14.731 -10.212 1.00 89.50 305 LYS A CA 1
ATOM 2411 C C . LYS A 1 305 ? 0.843 -14.782 -9.002 1.00 89.50 305 LYS A C 1
ATOM 2413 O O . LYS A 1 305 ? 1.296 -15.139 -7.916 1.00 89.50 305 LYS A O 1
ATOM 2418 N N . GLN A 1 306 ? -0.422 -14.392 -9.166 1.00 94.69 306 GLN A N 1
ATOM 2419 C CA . GLN A 1 306 ? -1.386 -14.444 -8.074 1.00 94.69 306 GLN A CA 1
ATOM 2420 C C . GLN A 1 306 ? -1.588 -15.889 -7.609 1.00 94.69 306 GLN A C 1
ATOM 2422 O O . GLN A 1 306 ? -1.433 -16.161 -6.421 1.00 94.69 306 GLN A O 1
ATOM 2427 N N . VAL A 1 307 ? -1.871 -16.806 -8.541 1.00 92.44 307 VAL A N 1
ATOM 2428 C CA . VAL A 1 307 ? -2.052 -18.236 -8.246 1.00 92.44 307 VAL A CA 1
ATOM 2429 C C . VAL A 1 307 ? -0.803 -18.809 -7.584 1.00 92.44 307 VAL A C 1
ATOM 2431 O O . VAL A 1 307 ? -0.907 -19.422 -6.528 1.00 92.44 307 VAL A O 1
ATOM 2434 N N . TYR A 1 308 ? 0.379 -18.533 -8.141 1.00 91.19 308 TYR A N 1
ATOM 2435 C CA . TYR A 1 308 ? 1.650 -19.002 -7.596 1.00 91.19 308 TYR A CA 1
ATOM 2436 C C . TYR A 1 308 ? 1.844 -18.639 -6.117 1.00 91.19 308 TYR A C 1
ATOM 2438 O O . TYR A 1 308 ? 2.102 -19.515 -5.292 1.00 91.19 308 TYR A O 1
ATOM 2446 N N . TYR A 1 309 ? 1.702 -17.357 -5.761 1.00 92.75 309 TYR A N 1
ATOM 2447 C CA . TYR A 1 309 ? 1.918 -16.918 -4.380 1.00 92.75 309 TYR A CA 1
ATOM 2448 C C . TYR A 1 309 ? 0.847 -17.441 -3.425 1.00 92.75 309 TYR A C 1
ATOM 2450 O O . TYR A 1 309 ? 1.170 -17.787 -2.291 1.00 92.75 309 TYR A O 1
ATOM 2458 N N . VAL A 1 310 ? -0.405 -17.529 -3.882 1.00 94.69 310 VAL A N 1
ATOM 2459 C CA . VAL A 1 310 ? -1.500 -18.074 -3.077 1.00 94.69 310 VAL A CA 1
ATOM 2460 C C . VAL A 1 310 ? -1.263 -19.556 -2.768 1.00 94.69 310 VAL A C 1
ATOM 2462 O O . VAL A 1 310 ? -1.291 -19.954 -1.605 1.00 94.69 310 VAL A O 1
ATOM 2465 N N . THR A 1 311 ? -0.930 -20.361 -3.781 1.00 90.75 311 THR A N 1
ATOM 2466 C CA . THR A 1 311 ? -0.622 -21.788 -3.603 1.00 90.75 311 THR A CA 1
ATOM 2467 C C . THR A 1 311 ? 0.585 -22.003 -2.693 1.00 90.75 311 THR A C 1
ATOM 2469 O O . THR A 1 311 ? 0.549 -22.870 -1.822 1.00 90.75 311 THR A O 1
ATOM 2472 N N . LEU A 1 312 ? 1.640 -21.198 -2.842 1.00 90.00 312 LEU A N 1
ATOM 2473 C CA . LEU A 1 312 ? 2.810 -21.285 -1.970 1.00 90.00 312 LEU A CA 1
ATOM 2474 C C . LEU A 1 312 ? 2.467 -20.953 -0.511 1.00 90.00 312 LEU A C 1
ATOM 2476 O O . LEU A 1 312 ? 2.880 -21.672 0.395 1.00 90.00 312 LEU A O 1
ATOM 2480 N N . GLY A 1 313 ? 1.688 -19.892 -0.275 1.00 92.25 313 GLY A N 1
ATOM 2481 C CA . GLY A 1 313 ? 1.244 -19.530 1.073 1.00 92.25 313 GLY A CA 1
ATOM 2482 C C . GLY A 1 313 ? 0.436 -20.652 1.718 1.00 92.25 313 GLY A C 1
ATOM 2483 O O . GLY A 1 313 ? 0.667 -20.987 2.878 1.00 92.25 313 GLY A O 1
ATOM 2484 N N . GLN A 1 314 ? -0.448 -21.285 0.941 1.00 93.56 314 GLN A N 1
ATOM 2485 C CA . GLN A 1 314 ? -1.247 -22.420 1.393 1.00 93.56 314 GLN A CA 1
ATOM 2486 C C . GLN A 1 314 ? -0.353 -23.591 1.838 1.00 93.56 314 GLN A C 1
ATOM 2488 O O . GLN A 1 314 ? -0.546 -24.129 2.928 1.00 93.56 314 GLN A O 1
ATOM 2493 N N . GLN A 1 315 ? 0.655 -23.942 1.033 1.00 92.69 315 GLN A N 1
ATOM 2494 C CA . GLN A 1 315 ? 1.610 -25.010 1.348 1.00 92.69 315 GLN A CA 1
ATOM 2495 C C . GLN A 1 315 ? 2.418 -24.710 2.617 1.00 92.69 315 GLN A C 1
ATOM 2497 O O . GLN A 1 315 ? 2.606 -25.596 3.449 1.00 92.69 315 GLN A O 1
ATOM 2502 N N . ILE A 1 316 ? 2.870 -23.465 2.804 1.00 92.94 316 ILE A N 1
ATOM 2503 C CA . ILE A 1 316 ? 3.581 -23.061 4.027 1.00 92.94 316 ILE A CA 1
ATOM 2504 C C . ILE A 1 316 ? 2.659 -23.196 5.245 1.00 92.94 316 ILE A C 1
ATOM 2506 O O . ILE A 1 316 ? 3.052 -23.800 6.242 1.00 92.94 316 ILE A O 1
ATOM 2510 N N . CYS A 1 317 ? 1.417 -22.710 5.165 1.00 94.00 317 CYS A N 1
ATOM 2511 C CA . CYS A 1 317 ? 0.442 -22.866 6.246 1.00 94.00 317 CYS A CA 1
ATOM 2512 C C . CYS A 1 317 ? 0.169 -24.342 6.585 1.00 94.00 317 CYS A C 1
ATOM 2514 O O . CYS A 1 317 ? 0.073 -24.679 7.764 1.00 94.00 317 CYS A O 1
ATOM 2516 N N . GLU A 1 318 ? 0.068 -25.228 5.590 1.00 93.25 318 GLU A N 1
ATOM 2517 C CA . GLU A 1 318 ? -0.079 -26.676 5.804 1.00 93.25 318 GLU A CA 1
ATOM 2518 C C . GLU A 1 318 ? 1.138 -27.269 6.519 1.00 93.25 318 GLU A C 1
ATOM 2520 O O . GLU A 1 318 ? 0.979 -27.972 7.519 1.00 93.25 318 GLU A O 1
ATOM 2525 N N . ASN A 1 319 ? 2.345 -26.919 6.072 1.00 93.62 319 ASN A N 1
ATOM 2526 C CA . ASN A 1 319 ? 3.597 -27.400 6.656 1.00 93.62 319 ASN A CA 1
ATOM 2527 C C . ASN A 1 319 ? 3.798 -26.928 8.104 1.00 93.62 319 ASN A C 1
ATOM 2529 O O . ASN A 1 319 ? 4.324 -27.674 8.929 1.00 93.62 319 ASN A O 1
ATOM 2533 N N . CYS A 1 320 ? 3.354 -25.713 8.435 1.00 93.88 320 CYS A N 1
ATOM 2534 C CA . CYS A 1 320 ? 3.421 -25.164 9.790 1.00 93.88 320 CYS A CA 1
ATOM 2535 C C . CYS A 1 320 ? 2.238 -25.586 10.685 1.00 93.88 320 CYS A C 1
ATOM 2537 O O . CYS A 1 320 ? 2.200 -25.210 11.856 1.00 93.88 320 CYS A O 1
ATOM 2539 N N . GLY A 1 321 ? 1.256 -26.335 10.165 1.00 94.44 321 GLY A N 1
ATOM 2540 C CA . GLY A 1 321 ? 0.060 -26.743 10.913 1.00 94.44 321 GLY A CA 1
ATOM 2541 C C . GLY A 1 321 ? -0.955 -25.616 11.174 1.00 94.44 321 GLY A C 1
ATOM 2542 O O . GLY A 1 321 ? -1.771 -25.722 12.088 1.00 94.44 321 GLY A O 1
ATOM 2543 N N . ALA A 1 322 ? -0.935 -24.544 10.378 1.00 94.00 322 ALA A N 1
ATOM 2544 C CA . ALA A 1 322 ? -1.767 -23.344 10.525 1.00 94.00 322 ALA A CA 1
ATOM 2545 C C . ALA A 1 322 ? -3.071 -23.375 9.691 1.00 94.00 322 ALA A C 1
ATOM 2547 O O . ALA A 1 322 ? -3.625 -22.337 9.342 1.00 94.00 322 ALA A O 1
ATOM 2548 N N . GLN A 1 323 ? -3.599 -24.560 9.376 1.00 93.81 323 GLN A N 1
ATOM 2549 C CA . GLN A 1 323 ? -4.776 -24.748 8.502 1.00 93.81 323 GLN A CA 1
ATOM 2550 C C . GLN A 1 323 ? -6.080 -24.133 9.049 1.00 93.81 323 GLN A C 1
ATOM 2552 O O . GLN A 1 323 ? -7.036 -23.916 8.310 1.00 93.81 323 GLN A O 1
ATOM 2557 N N . ASN A 1 324 ? -6.144 -23.875 10.358 1.00 89.25 324 ASN A N 1
ATOM 2558 C CA . ASN A 1 324 ? -7.310 -23.264 10.999 1.00 89.25 324 ASN A CA 1
ATOM 2559 C C . ASN A 1 324 ? -7.238 -21.729 11.056 1.00 89.25 324 ASN A C 1
ATOM 2561 O O . ASN A 1 324 ? -8.195 -21.115 11.532 1.00 89.25 324 ASN A O 1
ATOM 2565 N N . ASP A 1 325 ? -6.129 -21.131 10.610 1.00 90.00 325 ASP A N 1
ATOM 2566 C CA . ASP A 1 325 ? -5.924 -19.684 10.623 1.00 90.00 325 ASP A CA 1
ATOM 2567 C C . ASP A 1 325 ? -6.666 -18.986 9.470 1.00 90.00 325 ASP A C 1
ATOM 2569 O O . ASP A 1 325 ? -6.880 -19.560 8.397 1.00 90.00 325 ASP A O 1
ATOM 2573 N N . ASP A 1 326 ? -7.048 -17.728 9.678 1.00 86.62 326 ASP A N 1
ATOM 2574 C CA . ASP A 1 326 ? -7.713 -16.915 8.659 1.00 86.62 326 ASP A CA 1
ATOM 2575 C C . ASP A 1 326 ? -6.815 -16.662 7.438 1.00 86.62 326 ASP A C 1
ATOM 2577 O O . ASP A 1 326 ? -7.318 -16.565 6.320 1.00 86.62 326 ASP A O 1
ATOM 2581 N N . THR A 1 327 ? -5.491 -16.646 7.611 1.00 86.06 327 THR A N 1
ATOM 2582 C CA . THR A 1 327 ? -4.518 -16.571 6.513 1.00 86.06 327 THR A CA 1
ATOM 2583 C C . THR A 1 327 ? -4.699 -17.738 5.551 1.00 86.06 327 THR A C 1
ATOM 2585 O O . THR A 1 327 ? -4.838 -17.518 4.350 1.00 86.06 327 THR A O 1
ATOM 2588 N N . TYR A 1 328 ? -4.793 -18.967 6.069 1.00 89.50 328 TYR A N 1
ATOM 2589 C CA . TYR A 1 328 ? -5.033 -20.155 5.249 1.00 89.50 328 TYR A CA 1
ATOM 2590 C C . TYR A 1 328 ? -6.383 -20.074 4.533 1.00 89.50 328 TYR A C 1
ATOM 2592 O O . TYR A 1 328 ? -6.461 -20.302 3.331 1.00 89.50 328 TYR A O 1
ATOM 2600 N N . ARG A 1 329 ? -7.441 -19.670 5.245 1.00 90.12 329 ARG A N 1
ATOM 2601 C CA . ARG A 1 329 ? -8.789 -19.537 4.664 1.00 90.12 329 ARG A CA 1
ATOM 2602 C C . ARG A 1 329 ? -8.868 -18.498 3.552 1.00 90.12 329 ARG A C 1
ATOM 2604 O O . ARG A 1 329 ? -9.643 -18.669 2.622 1.00 90.12 329 ARG A O 1
ATOM 2611 N N . ASN A 1 330 ? -8.092 -17.423 3.648 1.00 85.69 330 ASN A N 1
ATOM 2612 C CA . ASN A 1 330 ? -8.037 -16.391 2.615 1.00 85.69 330 ASN A CA 1
ATOM 2613 C C . ASN A 1 330 ? -7.195 -16.809 1.395 1.00 85.69 330 ASN A C 1
ATOM 2615 O O . ASN A 1 330 ? -7.225 -16.123 0.372 1.00 85.69 330 ASN A O 1
ATOM 2619 N N . LEU A 1 331 ? -6.435 -17.904 1.504 1.00 85.44 331 LEU A N 1
ATOM 2620 C CA . LEU A 1 331 ? -5.639 -18.488 0.424 1.00 85.44 331 LEU A CA 1
ATOM 2621 C C . LEU A 1 331 ? -6.390 -19.604 -0.337 1.00 85.44 331 LEU A C 1
ATOM 2623 O O . LEU A 1 331 ? -5.952 -19.975 -1.422 1.00 85.44 331 LEU A O 1
ATOM 2627 N N . THR A 1 332 ? -7.499 -20.126 0.198 1.00 77.56 332 THR A N 1
ATOM 2628 C CA . THR A 1 332 ? -8.324 -21.194 -0.413 1.00 77.56 332 THR A CA 1
ATOM 2629 C C . THR A 1 332 ? -9.547 -20.657 -1.143 1.00 77.56 332 THR A C 1
ATOM 2631 O O . THR A 1 332 ? -9.808 -21.100 -2.283 1.00 77.56 332 THR A O 1
#

InterPro domains:
  IPR003150 DNA-binding RFX-type winged-helix domain [PF02257] (6-60)
  IPR003150 DNA-binding RFX-type winged-helix domain [PS51526] (2-69)
  IPR036388 Winged helix-like DNA-binding domain superfamily [G3DSA:1.10.10.10] (3-73)
  IPR036390 Winged helix DNA-binding domain superfamily [SSF46785] (3-66)

pLDDT: mean 76.17, std 22.39, range [28.97, 97.56]

Foldseek 3Di:
DPLVVLPQFKDFAAPDWAFLVNSVVVVVVVCVVLVHDRDDSVVVVVSNCVSPVPFDWDFDDDDPDDTTITTHRMDGHNRPPPPPDPPPPPDPDPALCCCCVVCVVVLVVVVVVVVVVVVVVVVVVVVPPDDDPDDDDDDDDDDDDDDDDDDDDDDDDDDDDDDDDDDDDDDDDDDDDDPDQDFGAHDDPRDGDGPLSVLQVLLVLCVVPPCVPAPADCLCSDSVLLVCLCPDPDQDLSVLRSLCSQLVSCVVSVNNVRNVSSLVSSVVSCVVCVPPLDLNLLSNLQSNLVVQLVPDPDNVSSNVSNLVSLVSSLVSCVVVVNCVDVSNVSSD

Organism: Acanthamoeba castellanii (strain ATCC 30010 / Neff) (NCBI:txid1257118)

Radius of gyration: 32.51 Å; chains: 1; bounding box: 80×100×58 Å

Sequence (332 aa):
MHCFRLRANFKHSPGAFLSREEAYDPYVAHCERMHYEHTTLAVFAKLFKKAFPDAETKRVIRDGTAPRRCWADMAFCPSSSAPAFIPPRPVPIPTAITWVKENAKEIYHEEVRYRAARKRSREDATSVGCTTDEPLPEGLPTTSSATGDDSNFDGDDGDDDRGGSDQPSEFHYVEDDDDDEQTMTIGRTGAQLEAKGVLVFISQVYIKELWGINPINPATTEVELLWRGVLSAQSSTLALTSCLLMSSASFLMGHWPLAKHYFRMARHHLGVLFDTADYDIACVLLPLSWWSRLYAENHDEGMEKQVYYVTLGQQICENCGAQNDDTYRNLT

Secondary structure (DSSP, 8-state):
-HHHHHHHHEEEEEEEEEEHHHHHHHHHHHHHHTTPPPPPHHHHHHHHHHH-TT--EEEE--TTPPPEEEEEEEEE---TTS------------STHHHHHHSHHHHHHHHHHHHHHHHHHHHHHHH------PPPPP----------------------------PPP-------------EEE-GGG--EEEHHHHHHHHHHHHHHHTTTT----GGGGSHHHHHHHHT-SS--HHHHHHHHHHHHHHHHTT-HHHHHHHHHHHHHHHHHHTT---HHHHHHHHHHHHHHHHT-SSHHHHHHHHHHHHHHHHHHHHHTT-TTSHHHHHH-